Protein AF-A0A954K4Y7-F1 (afdb_monomer)

Mean predicted aligned error: 14.99 Å

Structure (mmCIF, N/CA/C/O backbone):
data_AF-A0A954K4Y7-F1
#
_entry.id   AF-A0A954K4Y7-F1
#
loop_
_atom_site.group_PDB
_atom_site.id
_atom_site.type_symbol
_atom_site.label_atom_id
_atom_site.label_alt_id
_atom_site.label_comp_id
_atom_site.label_asym_id
_atom_site.label_entity_id
_atom_site.label_seq_id
_atom_site.pdbx_PDB_ins_code
_atom_site.Cartn_x
_atom_site.Cartn_y
_atom_site.Cartn_z
_atom_site.occupancy
_atom_site.B_iso_or_equiv
_atom_site.auth_seq_id
_atom_site.auth_comp_id
_atom_site.auth_asym_id
_atom_site.auth_atom_id
_atom_site.pdbx_PDB_model_num
ATOM 1 N N . ALA A 1 1 ? 18.424 3.725 4.994 1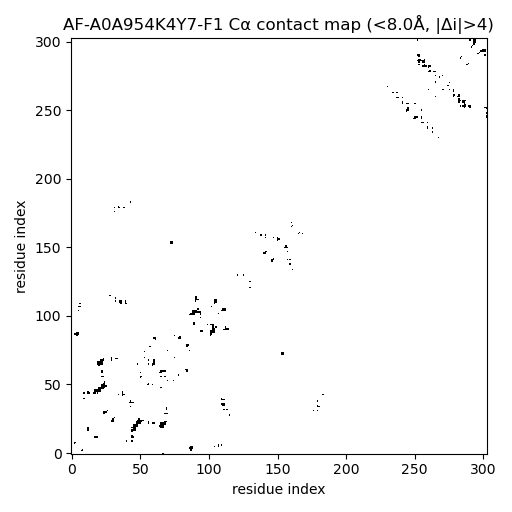.00 57.69 1 ALA A N 1
ATOM 2 C CA . ALA A 1 1 ? 19.135 2.488 5.394 1.00 57.69 1 ALA A CA 1
ATOM 3 C C . ALA A 1 1 ? 20.125 2.018 4.306 1.00 57.69 1 ALA A C 1
ATOM 5 O O . ALA A 1 1 ? 19.878 2.287 3.134 1.00 57.69 1 ALA A O 1
ATOM 6 N N . PRO A 1 2 ? 21.246 1.342 4.637 1.00 74.25 2 PRO A N 1
ATOM 7 C CA . PRO A 1 2 ? 22.343 1.030 3.703 1.00 74.25 2 PRO A CA 1
ATOM 8 C C . PRO A 1 2 ? 22.109 -0.210 2.807 1.00 74.25 2 PRO A C 1
ATOM 10 O O . PRO A 1 2 ? 23.066 -0.805 2.307 1.00 74.25 2 PRO A O 1
ATOM 13 N N . HIS A 1 3 ? 20.861 -0.637 2.599 1.00 83.69 3 HIS A N 1
ATOM 14 C CA . HIS A 1 3 ? 20.558 -1.851 1.833 1.00 83.69 3 HIS A CA 1
ATOM 15 C C . HIS A 1 3 ? 20.589 -1.572 0.329 1.00 83.69 3 HIS A C 1
ATOM 17 O O . HIS A 1 3 ? 20.055 -0.574 -0.153 1.00 83.69 3 HIS A O 1
ATOM 23 N N . LYS A 1 4 ? 21.232 -2.464 -0.430 1.00 86.56 4 LYS A N 1
ATOM 24 C CA . LYS A 1 4 ? 21.379 -2.313 -1.887 1.00 86.56 4 LYS A CA 1
ATOM 25 C C . LYS A 1 4 ? 20.252 -2.969 -2.683 1.00 86.56 4 LYS A C 1
ATOM 27 O O . LYS A 1 4 ? 20.077 -2.617 -3.842 1.00 86.56 4 LYS A O 1
ATOM 32 N N . ASN A 1 5 ? 19.540 -3.918 -2.084 1.00 91.56 5 ASN A N 1
ATOM 33 C CA . ASN A 1 5 ? 18.454 -4.679 -2.694 1.00 91.56 5 ASN A CA 1
ATOM 34 C C . ASN A 1 5 ? 17.507 -5.220 -1.602 1.00 91.56 5 ASN A C 1
ATOM 36 O O . ASN A 1 5 ? 17.785 -5.066 -0.408 1.00 91.56 5 ASN A O 1
ATOM 40 N N . LEU A 1 6 ? 16.384 -5.817 -2.004 1.00 92.19 6 LEU A N 1
ATOM 41 C CA . LEU A 1 6 ? 15.357 -6.317 -1.086 1.00 92.19 6 LEU A CA 1
ATOM 42 C C . LEU A 1 6 ? 15.863 -7.504 -0.258 1.00 92.19 6 LEU A C 1
ATOM 44 O O . LEU A 1 6 ? 15.619 -7.543 0.944 1.00 92.19 6 LEU A O 1
ATOM 48 N N . ALA A 1 7 ? 16.627 -8.421 -0.853 1.00 89.25 7 ALA A N 1
ATOM 49 C CA . ALA A 1 7 ? 17.222 -9.537 -0.113 1.00 89.25 7 ALA A CA 1
ATOM 50 C C . ALA A 1 7 ? 18.108 -9.057 1.055 1.00 89.25 7 ALA A C 1
ATOM 52 O O . ALA A 1 7 ? 18.011 -9.574 2.166 1.00 89.25 7 ALA A O 1
ATOM 53 N N . ALA A 1 8 ? 18.917 -8.014 0.843 1.00 88.62 8 ALA A N 1
ATOM 54 C CA . ALA A 1 8 ? 19.757 -7.419 1.880 1.00 88.62 8 ALA A CA 1
ATOM 55 C C . ALA A 1 8 ? 18.954 -6.669 2.955 1.00 88.62 8 ALA A C 1
ATOM 57 O O . ALA A 1 8 ? 19.433 -6.549 4.082 1.00 88.62 8 ALA A O 1
ATOM 58 N N . LEU A 1 9 ? 17.770 -6.143 2.619 1.00 89.81 9 LEU A N 1
ATOM 59 C CA . LEU A 1 9 ? 16.848 -5.573 3.605 1.00 89.81 9 LEU A CA 1
ATOM 60 C C . LEU A 1 9 ? 16.251 -6.677 4.486 1.00 89.81 9 LEU A C 1
ATOM 62 O O . LEU A 1 9 ? 16.138 -6.483 5.686 1.00 89.81 9 LEU A O 1
ATOM 66 N N . LEU A 1 10 ? 15.912 -7.833 3.911 1.00 87.44 10 LEU A N 1
ATOM 67 C CA . LEU A 1 10 ? 15.289 -8.947 4.638 1.00 87.44 10 LEU A CA 1
ATOM 68 C C . LEU A 1 10 ? 16.269 -9.752 5.496 1.00 87.44 10 LEU A C 1
ATOM 70 O O . LEU A 1 10 ? 15.893 -10.238 6.554 1.00 87.44 10 LEU A O 1
ATOM 74 N N . GLN A 1 11 ? 17.536 -9.848 5.091 1.00 83.88 11 GLN A N 1
ATOM 75 C CA . GLN A 1 11 ? 18.582 -10.482 5.906 1.00 83.88 11 GLN A CA 1
ATOM 76 C C . GLN A 1 11 ? 18.991 -9.639 7.121 1.00 83.88 11 GLN A C 1
ATOM 78 O O . GLN A 1 11 ? 19.614 -10.148 8.051 1.00 83.88 11 GLN A O 1
ATOM 83 N N . TYR A 1 12 ? 18.700 -8.335 7.119 1.00 78.69 12 TYR A N 1
ATOM 84 C CA . TYR A 1 12 ? 19.130 -7.452 8.198 1.00 78.69 12 TYR A CA 1
ATOM 85 C C . TYR A 1 12 ? 18.399 -7.744 9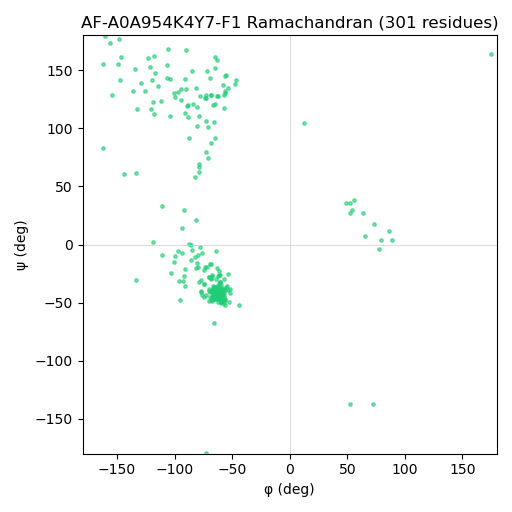.523 1.00 78.69 12 TYR A C 1
ATOM 87 O O . TYR A 1 12 ? 19.083 -7.907 10.538 1.00 78.69 12 TYR A O 1
ATOM 95 N N . PRO A 1 13 ? 17.064 -7.935 9.542 1.00 68.56 13 PRO A N 1
ATOM 96 C CA . PRO A 1 13 ? 16.346 -8.248 10.774 1.00 68.56 13 PRO A CA 1
ATOM 97 C C . PRO A 1 13 ? 16.636 -9.617 11.381 1.00 68.56 13 PRO A C 1
ATOM 99 O O . PRO A 1 13 ? 16.404 -9.777 12.573 1.00 68.56 13 PRO A O 1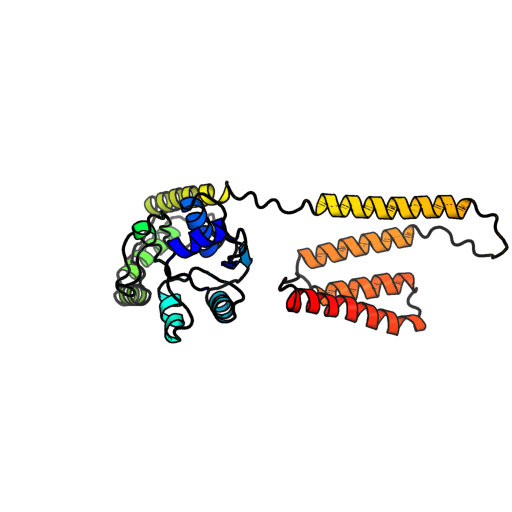
ATOM 102 N N . GLU A 1 14 ? 17.220 -10.574 10.649 1.00 69.25 14 GLU A N 1
ATOM 103 C CA . GLU A 1 14 ? 17.716 -11.818 11.268 1.00 69.25 14 GLU A CA 1
ATOM 104 C C . GLU A 1 14 ? 18.737 -11.533 12.383 1.00 69.25 14 GLU A C 1
ATOM 106 O O . GLU A 1 14 ? 18.848 -12.287 13.349 1.00 69.25 14 GLU A O 1
ATOM 111 N N . LYS A 1 15 ? 19.477 -10.423 12.265 1.00 68.81 15 LYS A N 1
ATOM 112 C CA . LYS A 1 15 ? 20.433 -9.946 13.274 1.00 68.81 15 LYS A CA 1
ATOM 113 C C . LYS A 1 15 ? 19.877 -8.807 14.136 1.00 68.81 15 LYS A C 1
ATOM 115 O O . LYS A 1 15 ? 20.458 -8.520 15.179 1.00 68.81 15 LYS A O 1
ATOM 120 N N . HIS A 1 16 ? 18.775 -8.191 13.704 1.00 72.69 16 HIS A N 1
ATOM 121 C CA . HIS A 1 16 ? 18.202 -6.945 14.224 1.00 72.69 16 HIS A CA 1
ATOM 122 C C . HIS A 1 16 ? 16.657 -6.973 14.202 1.00 72.69 16 HIS A C 1
ATOM 124 O O . HIS A 1 16 ? 16.024 -6.186 13.487 1.00 72.69 16 HIS A O 1
ATOM 130 N N . PRO A 1 17 ? 16.017 -7.921 14.911 1.00 70.62 17 PRO A N 1
ATOM 131 C CA . PRO A 1 17 ? 14.579 -8.136 14.799 1.00 70.62 17 PRO A CA 1
ATOM 132 C C . PRO A 1 17 ? 13.800 -6.892 15.242 1.00 70.62 17 PRO A C 1
ATOM 134 O O . PRO A 1 17 ? 14.013 -6.373 16.336 1.00 70.62 17 PRO A O 1
ATOM 137 N N . GLY A 1 18 ? 12.881 -6.423 14.393 1.00 72.50 18 GLY A N 1
ATOM 138 C CA . GLY A 1 18 ? 12.026 -5.265 14.674 1.00 72.50 18 GLY A CA 1
ATOM 139 C C . GLY A 1 18 ? 12.678 -3.890 14.474 1.00 72.50 18 GLY A C 1
ATOM 140 O O . GLY A 1 18 ? 12.027 -2.880 14.736 1.00 72.50 18 GLY A O 1
ATOM 141 N N . GLU A 1 19 ? 13.926 -3.817 13.997 1.00 82.25 19 GLU A N 1
ATOM 142 C CA . GLU A 1 19 ? 14.591 -2.525 13.775 1.00 82.25 19 GLU A CA 1
ATOM 143 C C . GLU A 1 19 ? 14.133 -1.831 12.484 1.00 82.25 19 GLU A C 1
ATOM 145 O O . GLU A 1 19 ? 14.035 -0.607 12.468 1.00 82.25 19 GLU A O 1
ATOM 150 N N . VAL A 1 20 ? 13.784 -2.589 11.435 1.00 88.56 20 VAL A N 1
ATOM 151 C CA . VAL A 1 20 ? 13.371 -2.020 10.140 1.00 88.56 20 VAL A CA 1
ATOM 152 C C . VAL A 1 20 ? 11.977 -1.411 10.248 1.00 88.56 20 VAL A C 1
ATOM 154 O O . VAL A 1 20 ? 10.971 -2.125 10.270 1.00 88.56 20 VAL A O 1
ATOM 157 N N . GLN A 1 21 ? 11.918 -0.081 10.262 1.00 91.88 21 GLN A N 1
ATOM 158 C CA . GLN A 1 21 ? 10.676 0.682 10.278 1.00 91.88 21 GLN A CA 1
ATOM 159 C C . GLN A 1 21 ? 10.078 0.729 8.869 1.00 91.88 21 GLN A C 1
ATOM 161 O O . GLN A 1 21 ? 10.614 1.375 7.967 1.00 91.88 21 GLN A O 1
ATOM 166 N N . PHE A 1 22 ? 8.953 0.055 8.653 1.00 93.81 22 PHE A N 1
ATOM 167 C CA . PHE A 1 22 ? 8.285 0.007 7.358 1.00 93.81 22 PHE A CA 1
ATOM 168 C C . PHE A 1 22 ? 7.049 0.906 7.346 1.00 93.81 22 PHE A C 1
ATOM 170 O O . PHE A 1 22 ? 6.032 0.612 7.977 1.00 93.81 22 PHE A O 1
ATOM 177 N N . GLY A 1 23 ? 7.111 2.000 6.587 1.00 94.31 23 GLY A N 1
ATOM 178 C CA . GLY A 1 23 ? 5.993 2.929 6.455 1.00 94.31 23 GLY A CA 1
ATOM 179 C C . GLY A 1 23 ? 4.881 2.357 5.587 1.00 94.31 23 GLY A C 1
ATOM 180 O O . GLY A 1 23 ? 5.107 1.984 4.434 1.00 94.31 23 GLY A O 1
ATOM 181 N N . THR A 1 24 ? 3.661 2.328 6.107 1.00 93.62 24 THR A N 1
ATOM 182 C CA . THR A 1 24 ? 2.496 1.788 5.404 1.00 93.62 24 THR A CA 1
ATOM 183 C C . THR A 1 24 ? 1.201 2.502 5.793 1.00 93.62 24 THR A C 1
ATOM 185 O O . THR A 1 24 ? 1.190 3.395 6.635 1.00 93.62 24 THR A O 1
ATOM 188 N N . ASN A 1 25 ? 0.098 2.121 5.158 1.00 89.50 25 ASN A N 1
ATOM 189 C CA . ASN A 1 25 ? -1.247 2.443 5.608 1.00 89.50 25 ASN A CA 1
ATOM 190 C C . ASN A 1 25 ? -1.982 1.123 5.854 1.00 89.50 25 ASN A C 1
ATOM 192 O O . ASN A 1 25 ? -2.147 0.331 4.921 1.00 89.50 25 ASN A O 1
ATOM 196 N N . PHE A 1 26 ? -2.370 0.855 7.101 1.00 87.25 26 PHE A N 1
ATOM 197 C CA . PHE A 1 26 ? -3.030 -0.396 7.466 1.00 87.25 26 PHE A CA 1
ATOM 198 C C . PHE A 1 26 ? -4.292 -0.626 6.626 1.00 87.25 26 PHE A C 1
ATOM 200 O O . PHE A 1 26 ? -5.119 0.261 6.439 1.00 87.25 26 PHE A O 1
ATOM 207 N N . GLY A 1 27 ? -4.412 -1.837 6.082 1.00 84.44 27 GLY A N 1
ATOM 208 C CA . GLY A 1 27 ? -5.505 -2.218 5.181 1.00 84.44 27 GLY A CA 1
ATOM 209 C C . GLY A 1 27 ? -5.375 -1.701 3.742 1.00 84.44 27 GLY A C 1
ATOM 210 O O . GLY A 1 27 ? -6.183 -2.076 2.898 1.00 84.44 27 GLY A O 1
ATOM 211 N N . ALA A 1 28 ? -4.358 -0.895 3.424 1.00 87.62 28 ALA A N 1
ATOM 212 C CA . ALA A 1 28 ? -4.058 -0.496 2.051 1.00 87.62 28 ALA A CA 1
ATOM 213 C C . ALA A 1 28 ? -3.089 -1.474 1.369 1.00 87.62 28 ALA A C 1
ATOM 215 O O . ALA A 1 28 ? -2.425 -2.288 2.015 1.00 87.62 28 ALA A O 1
ATOM 216 N N . LEU A 1 29 ? -2.947 -1.352 0.045 1.00 87.94 29 LEU A N 1
ATOM 217 C CA . LEU A 1 29 ? -2.086 -2.222 -0.764 1.00 87.94 29 LEU A CA 1
ATOM 218 C C . LEU A 1 29 ? -0.638 -2.286 -0.251 1.00 87.94 29 LEU A C 1
ATOM 220 O O . LEU A 1 29 ? -0.050 -3.362 -0.235 1.00 87.94 29 LEU A O 1
ATOM 224 N N . ALA A 1 30 ? -0.079 -1.162 0.212 1.00 91.50 30 ALA A N 1
ATOM 225 C CA . ALA A 1 30 ? 1.279 -1.113 0.759 1.00 91.50 30 ALA A CA 1
ATOM 226 C C . ALA A 1 30 ? 1.461 -2.043 1.972 1.00 91.50 30 ALA A C 1
ATOM 228 O O . ALA A 1 30 ? 2.517 -2.652 2.124 1.00 91.50 30 ALA A O 1
ATOM 229 N N . HIS A 1 31 ? 0.427 -2.198 2.808 1.00 91.06 31 HIS A N 1
ATOM 230 C CA . HIS A 1 31 ? 0.456 -3.094 3.963 1.00 91.06 31 HIS A CA 1
ATOM 231 C C . HIS A 1 31 ? 0.451 -4.552 3.514 1.00 91.06 31 HIS A C 1
ATOM 233 O O . HIS A 1 31 ? 1.320 -5.320 3.915 1.00 91.06 31 HIS A O 1
ATOM 239 N N . PHE A 1 32 ? -0.459 -4.920 2.612 1.00 90.75 32 PHE A N 1
ATOM 240 C CA . PHE A 1 32 ? -0.509 -6.281 2.079 1.00 90.75 32 PHE A CA 1
ATOM 241 C C . PHE A 1 32 ? 0.748 -6.662 1.304 1.00 90.75 32 PHE A C 1
ATOM 243 O O . PHE A 1 32 ? 1.195 -7.804 1.373 1.00 90.75 32 PHE A O 1
ATOM 250 N N . ALA A 1 33 ? 1.335 -5.714 0.579 1.00 92.31 33 ALA A N 1
ATOM 251 C CA . ALA A 1 33 ? 2.557 -5.960 -0.156 1.00 92.31 33 ALA A CA 1
ATOM 252 C C . ALA A 1 33 ? 3.743 -6.210 0.783 1.00 92.31 33 ALA A C 1
ATOM 254 O O . ALA A 1 33 ? 4.515 -7.136 0.547 1.00 92.31 33 ALA A O 1
ATOM 255 N N . ALA A 1 34 ? 3.827 -5.476 1.894 1.00 92.44 34 ALA A N 1
ATOM 256 C CA . ALA A 1 34 ? 4.803 -5.756 2.939 1.00 92.44 34 ALA A CA 1
ATOM 257 C C . ALA A 1 34 ? 4.572 -7.129 3.595 1.00 92.44 34 ALA A C 1
ATOM 259 O O . ALA A 1 34 ? 5.508 -7.921 3.667 1.00 92.44 34 ALA A O 1
ATOM 260 N N . LYS A 1 35 ? 3.322 -7.480 3.945 1.00 91.06 35 LYS A N 1
ATOM 261 C CA . LYS A 1 35 ? 2.984 -8.826 4.453 1.00 91.06 35 LYS A CA 1
ATOM 262 C C . LYS A 1 35 ? 3.373 -9.929 3.469 1.00 91.06 35 LYS A C 1
ATOM 264 O O . LYS A 1 35 ? 3.848 -10.978 3.890 1.00 91.06 35 LYS A O 1
ATOM 269 N N . LYS A 1 36 ? 3.199 -9.703 2.164 1.00 91.56 36 LYS A N 1
ATOM 270 C CA . LYS A 1 36 ? 3.590 -10.673 1.135 1.00 91.56 36 LYS A CA 1
ATOM 271 C C . LYS A 1 36 ? 5.105 -10.848 1.055 1.00 91.56 36 LYS A C 1
ATOM 273 O O . LYS A 1 36 ? 5.576 -11.972 0.910 1.00 91.56 36 LYS A O 1
ATOM 278 N N . ILE A 1 37 ? 5.860 -9.758 1.182 1.00 92.69 37 ILE A N 1
ATOM 279 C CA . ILE A 1 37 ? 7.321 -9.807 1.287 1.00 92.69 37 ILE A CA 1
ATOM 280 C C . ILE A 1 37 ? 7.738 -10.627 2.516 1.00 92.69 37 ILE A C 1
ATOM 282 O O . ILE A 1 37 ? 8.542 -11.542 2.376 1.00 92.69 37 ILE A O 1
ATOM 286 N N . GLU A 1 38 ? 7.166 -10.349 3.690 1.00 89.56 38 GLU A N 1
ATOM 287 C CA . GLU A 1 38 ? 7.446 -11.091 4.931 1.00 89.56 38 GLU A CA 1
ATOM 288 C C . GLU A 1 38 ? 7.111 -12.582 4.811 1.00 89.56 38 GLU A C 1
ATOM 290 O O . GLU A 1 38 ? 7.904 -13.440 5.193 1.00 89.56 38 GLU A O 1
ATOM 295 N N . GLN A 1 39 ? 5.956 -12.910 4.223 1.00 89.06 39 GLN A N 1
ATOM 296 C CA . GLN A 1 39 ? 5.554 -14.297 3.990 1.00 89.06 39 GLN A CA 1
ATOM 297 C C . GLN A 1 39 ? 6.552 -15.020 3.078 1.00 89.06 39 GLN A C 1
ATOM 299 O O . GLN A 1 39 ? 6.954 -16.143 3.379 1.00 89.06 39 GLN A O 1
ATOM 304 N N . ALA A 1 40 ? 6.973 -14.376 1.987 1.00 89.19 40 ALA A N 1
ATOM 305 C CA . ALA A 1 40 ? 7.967 -14.928 1.071 1.00 89.19 40 ALA A CA 1
ATOM 306 C C . ALA A 1 40 ? 9.362 -15.044 1.712 1.00 89.19 40 ALA A C 1
ATOM 308 O O . ALA A 1 40 ? 10.134 -15.920 1.331 1.00 89.19 40 ALA A O 1
ATOM 309 N N . ALA A 1 41 ? 9.670 -14.192 2.693 1.00 84.94 41 ALA A N 1
ATOM 310 C CA . ALA A 1 41 ? 10.896 -14.241 3.488 1.00 84.94 41 ALA A CA 1
ATOM 311 C C . ALA A 1 41 ? 10.854 -15.292 4.614 1.00 84.94 41 ALA A C 1
ATOM 313 O O . ALA A 1 41 ? 11.877 -15.565 5.234 1.00 84.94 41 ALA A O 1
ATOM 314 N N . GLY A 1 42 ? 9.689 -15.895 4.878 1.00 81.75 42 GLY A N 1
ATOM 315 C CA . GLY A 1 42 ? 9.516 -16.925 5.901 1.00 81.75 42 GLY A CA 1
ATOM 316 C C . GLY A 1 42 ? 9.224 -16.400 7.311 1.00 81.75 42 GLY A C 1
ATOM 317 O O . GLY A 1 42 ? 9.257 -17.193 8.251 1.00 81.75 42 GLY A O 1
ATOM 318 N N . GLY A 1 43 ? 8.912 -15.110 7.491 1.00 78.31 43 GLY A N 1
ATOM 319 C CA . GLY A 1 43 ? 8.597 -14.569 8.815 1.00 78.31 43 GLY A CA 1
ATOM 320 C C . GLY A 1 43 ? 8.372 -13.058 8.883 1.00 78.31 43 GLY A C 1
ATOM 321 O O . GLY A 1 43 ? 8.737 -12.299 7.985 1.00 78.31 43 GLY A O 1
ATOM 322 N N . GLU A 1 44 ? 7.762 -12.616 9.986 1.00 80.31 44 GLU A N 1
ATOM 323 C CA . GLU A 1 44 ? 7.575 -11.192 10.281 1.00 80.31 44 GLU A CA 1
ATOM 324 C C . GLU A 1 44 ? 8.924 -10.532 10.566 1.00 80.31 44 GLU A C 1
ATOM 326 O O . GLU A 1 44 ? 9.726 -11.021 11.359 1.00 80.31 44 GLU A O 1
ATOM 331 N N . THR A 1 45 ? 9.175 -9.436 9.866 1.00 80.81 45 THR A N 1
ATOM 332 C CA . THR A 1 45 ? 10.503 -8.845 9.686 1.00 80.81 45 THR A CA 1
ATOM 333 C C . THR A 1 45 ? 10.460 -7.333 9.915 1.00 80.81 45 THR A C 1
ATOM 335 O O . THR A 1 45 ? 11.438 -6.742 10.374 1.00 80.81 45 THR A O 1
ATOM 338 N N . PHE A 1 46 ? 9.324 -6.699 9.622 1.00 89.19 46 PHE A N 1
ATOM 339 C CA . PHE A 1 46 ? 9.159 -5.254 9.631 1.00 89.19 46 PHE A CA 1
ATOM 340 C C . PHE A 1 46 ? 8.402 -4.761 10.864 1.00 89.19 46 PHE A C 1
ATOM 342 O O . PHE A 1 46 ? 7.414 -5.358 11.290 1.00 89.19 46 PHE A O 1
ATOM 349 N N . ASN A 1 47 ? 8.809 -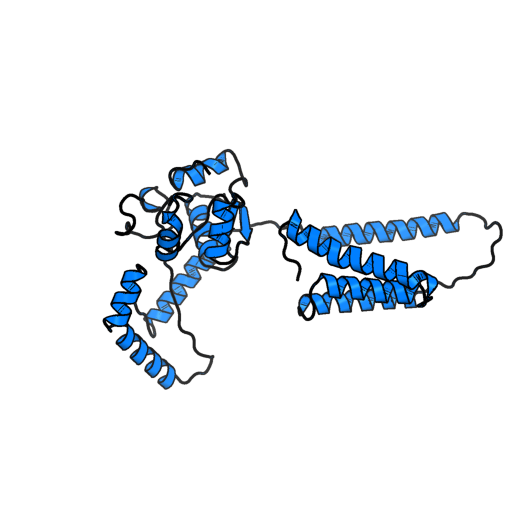3.605 11.389 1.00 89.69 47 ASN A N 1
ATOM 350 C CA . ASN A 1 47 ? 7.992 -2.839 12.320 1.00 89.69 47 ASN A CA 1
ATOM 351 C C . ASN A 1 47 ? 7.127 -1.842 11.541 1.00 89.69 47 ASN A C 1
ATOM 353 O O . ASN A 1 47 ? 7.647 -0.916 10.918 1.00 89.69 47 ASN A O 1
ATOM 357 N N . TYR A 1 48 ? 5.809 -2.030 11.541 1.00 90.81 48 TYR A N 1
ATOM 358 C CA . TYR A 1 48 ? 4.910 -1.209 10.732 1.00 90.81 48 TYR A CA 1
ATOM 359 C C . TYR A 1 48 ? 4.654 0.168 11.344 1.00 90.81 48 TYR A C 1
ATOM 361 O O . TYR A 1 48 ? 4.192 0.288 12.477 1.00 90.81 48 TYR A O 1
ATOM 369 N N . VAL A 1 49 ? 4.864 1.212 10.542 1.00 90.88 49 VAL A N 1
ATOM 370 C CA . VAL A 1 49 ? 4.587 2.606 10.904 1.00 90.88 49 VAL A CA 1
ATOM 371 C C . VAL A 1 49 ? 3.425 3.126 10.065 1.00 90.88 49 VAL A C 1
ATOM 373 O O . VAL A 1 49 ? 3.486 3.126 8.834 1.00 90.88 49 VAL A O 1
ATOM 376 N N . GLN A 1 50 ? 2.366 3.602 10.725 1.00 90.00 50 GLN A N 1
ATOM 377 C CA . GLN A 1 50 ? 1.211 4.203 10.055 1.00 90.00 50 GLN A CA 1
ATOM 378 C C . GLN A 1 50 ? 1.590 5.573 9.477 1.00 90.00 50 GLN A C 1
ATOM 380 O O . GLN A 1 50 ? 1.640 6.589 10.168 1.00 90.00 50 GLN A O 1
ATOM 385 N N . ALA A 1 51 ? 1.834 5.594 8.175 1.00 88.31 51 ALA A N 1
ATOM 386 C CA . ALA A 1 51 ? 2.419 6.715 7.459 1.00 88.31 51 ALA A CA 1
ATOM 387 C C . ALA A 1 51 ? 1.498 7.288 6.368 1.00 88.31 51 ALA A C 1
ATOM 389 O O . ALA A 1 51 ? 1.865 8.261 5.725 1.00 88.31 51 ALA A O 1
ATOM 390 N N . GLY A 1 52 ? 0.278 6.764 6.200 1.00 88.44 52 GLY A N 1
ATOM 391 C CA . GLY A 1 52 ? -0.732 7.347 5.310 1.00 88.44 52 GLY A CA 1
ATOM 392 C C . GLY A 1 52 ? -0.423 7.164 3.819 1.00 88.44 52 GLY A C 1
ATOM 393 O O . GLY A 1 52 ? -0.069 6.069 3.382 1.00 88.44 52 GLY A O 1
ATOM 394 N N . ASP A 1 53 ? -0.628 8.216 3.026 1.00 88.56 53 ASP A N 1
ATOM 395 C CA . ASP A 1 53 ? -0.463 8.192 1.567 1.00 88.56 53 ASP A CA 1
ATOM 396 C C . ASP A 1 53 ? 1.011 8.127 1.105 1.00 88.56 53 ASP A C 1
ATOM 398 O O . ASP A 1 53 ? 1.944 8.005 1.903 1.00 88.56 53 ASP A O 1
ATOM 402 N N . GLY A 1 54 ? 1.238 8.113 -0.214 1.00 88.94 54 GLY A N 1
ATOM 403 C CA . GLY A 1 54 ? 2.580 8.081 -0.802 1.00 88.94 54 GLY A CA 1
ATOM 404 C C . GLY A 1 54 ? 3.436 9.291 -0.430 1.00 88.94 54 GLY A C 1
ATOM 405 O O . GLY A 1 54 ? 4.587 9.125 -0.035 1.00 88.94 54 GLY A O 1
ATOM 406 N N . GLN A 1 55 ? 2.875 10.498 -0.461 1.00 92.00 55 GLN A N 1
ATOM 407 C CA . GLN A 1 55 ? 3.636 11.714 -0.184 1.00 92.00 55 GLN A CA 1
ATOM 408 C C . GLN A 1 55 ? 4.102 11.777 1.275 1.00 92.00 55 GLN A C 1
ATOM 410 O O . GLN A 1 55 ? 5.272 12.061 1.537 1.00 92.00 55 GLN A O 1
ATOM 415 N N . LYS A 1 56 ? 3.229 11.448 2.234 1.00 93.69 56 LYS A N 1
ATOM 416 C CA . LYS A 1 56 ? 3.603 11.401 3.653 1.00 93.69 56 LYS A CA 1
ATOM 417 C C . LYS A 1 56 ? 4.659 10.323 3.916 1.00 93.69 56 LYS A C 1
ATOM 419 O O . LYS A 1 56 ? 5.626 10.582 4.633 1.00 93.69 56 LYS A O 1
ATOM 424 N N . ARG A 1 57 ? 4.541 9.152 3.279 1.00 94.25 57 ARG A N 1
ATOM 425 C CA . ARG A 1 57 ? 5.567 8.094 3.337 1.00 94.25 57 ARG A CA 1
ATOM 426 C C . ARG A 1 57 ? 6.897 8.543 2.741 1.00 94.25 57 ARG A C 1
ATOM 428 O O . ARG A 1 57 ? 7.931 8.253 3.331 1.00 94.25 57 ARG A O 1
ATOM 435 N N . TYR A 1 58 ? 6.887 9.286 1.636 1.00 94.69 58 TYR A N 1
ATOM 436 C CA . TYR A 1 58 ? 8.099 9.866 1.056 1.00 94.69 58 TYR A CA 1
ATOM 437 C C . TYR A 1 58 ? 8.797 10.810 2.039 1.00 94.69 58 TYR A C 1
ATOM 439 O O . TYR A 1 58 ? 9.975 10.616 2.332 1.00 94.69 58 TYR A O 1
ATOM 447 N N . THR A 1 59 ? 8.066 11.762 2.629 1.00 93.75 59 THR A N 1
ATOM 448 C CA . THR A 1 59 ? 8.629 12.691 3.623 1.00 93.75 59 THR A CA 1
ATOM 449 C C . THR A 1 59 ? 9.191 11.962 4.847 1.00 93.75 59 THR A C 1
ATOM 451 O O . THR A 1 59 ? 10.269 12.305 5.326 1.00 93.75 59 THR A O 1
ATOM 454 N N . MET A 1 60 ? 8.505 10.927 5.339 1.00 93.88 60 MET A N 1
ATOM 455 C CA . MET A 1 60 ? 9.002 10.116 6.457 1.00 93.88 60 MET A CA 1
ATOM 456 C C . MET A 1 60 ? 10.262 9.323 6.095 1.00 93.88 60 MET A C 1
ATOM 458 O O . MET A 1 60 ? 11.137 9.170 6.946 1.00 93.88 60 MET A O 1
ATOM 462 N N . LEU A 1 61 ? 10.369 8.842 4.852 1.00 93.81 61 LEU A N 1
ATOM 463 C CA . LEU A 1 61 ? 11.529 8.093 4.370 1.00 93.81 61 LEU A CA 1
ATOM 464 C C . LEU A 1 61 ? 12.772 8.986 4.282 1.00 93.81 61 LEU A C 1
ATOM 466 O O . LEU A 1 61 ? 13.813 8.634 4.829 1.00 93.81 61 LEU A O 1
ATOM 470 N N . ILE A 1 62 ? 12.660 10.167 3.665 1.00 94.00 62 ILE A N 1
ATOM 471 C CA . ILE A 1 62 ? 13.790 11.111 3.566 1.00 94.00 62 ILE A CA 1
ATOM 472 C C . ILE A 1 62 ? 14.149 11.739 4.921 1.00 94.00 62 ILE A C 1
ATOM 474 O O . ILE A 1 62 ? 15.307 12.065 5.164 1.00 94.00 62 ILE A O 1
ATOM 478 N N . GLY A 1 63 ? 13.173 11.866 5.827 1.00 91.88 63 GLY A N 1
ATOM 479 C CA . GLY A 1 63 ? 13.388 12.308 7.207 1.00 91.88 63 GLY A CA 1
ATOM 480 C C . GLY A 1 63 ? 14.000 11.241 8.122 1.00 91.88 63 GLY A C 1
ATOM 481 O O . GLY A 1 63 ? 14.336 11.548 9.262 1.00 91.88 63 GLY A O 1
ATOM 482 N N . GLY A 1 64 ? 14.142 9.995 7.653 1.00 91.00 64 GLY A N 1
ATOM 483 C CA . GLY A 1 64 ? 14.691 8.888 8.441 1.00 91.00 64 GLY A CA 1
ATOM 484 C C . GLY A 1 64 ? 13.756 8.358 9.533 1.00 91.00 64 GLY A C 1
ATOM 485 O O . GLY A 1 64 ? 14.211 7.688 10.454 1.00 91.00 64 GLY A O 1
ATOM 486 N N . HIS A 1 65 ? 12.455 8.651 9.454 1.00 91.31 65 HIS A N 1
ATOM 487 C CA . HIS A 1 65 ? 11.445 8.111 10.373 1.00 91.31 65 HIS A CA 1
ATOM 488 C C . HIS A 1 65 ? 10.997 6.694 9.993 1.00 91.31 65 HIS A C 1
ATOM 490 O O . HIS A 1 65 ? 10.432 5.985 10.823 1.00 91.31 65 HIS A O 1
ATOM 496 N N . ILE A 1 66 ? 11.220 6.299 8.738 1.00 93.94 66 ILE A N 1
ATOM 497 C CA . ILE A 1 66 ? 11.030 4.936 8.236 1.00 93.94 66 ILE A CA 1
ATOM 498 C C . ILE A 1 66 ? 12.235 4.535 7.379 1.00 93.94 66 ILE A C 1
ATOM 500 O O . ILE A 1 66 ? 12.855 5.383 6.741 1.00 93.94 66 ILE A O 1
ATOM 504 N N . ASP A 1 67 ? 12.540 3.243 7.333 1.00 92.50 67 ASP A N 1
ATOM 505 C CA . ASP A 1 67 ? 13.652 2.672 6.568 1.00 92.50 67 ASP A CA 1
ATOM 506 C C . ASP A 1 67 ? 13.243 2.218 5.168 1.00 92.50 67 ASP A C 1
ATOM 508 O O . ASP A 1 67 ? 14.056 2.239 4.239 1.00 92.50 67 ASP A O 1
ATOM 512 N N . ALA A 1 68 ? 11.992 1.774 5.024 1.00 94.75 68 ALA A N 1
ATOM 513 C CA . ALA A 1 68 ? 11.457 1.221 3.790 1.00 94.75 68 ALA A CA 1
ATOM 514 C C . ALA A 1 68 ? 9.954 1.498 3.643 1.00 94.75 68 ALA A C 1
ATOM 516 O O . ALA A 1 68 ? 9.223 1.692 4.614 1.00 94.75 68 ALA A O 1
ATOM 517 N N . THR A 1 69 ? 9.483 1.515 2.398 1.00 95.50 69 THR A N 1
ATOM 518 C CA . THR A 1 69 ? 8.061 1.575 2.045 1.00 95.50 69 THR A CA 1
ATOM 519 C C . THR A 1 69 ? 7.864 1.092 0.604 1.00 95.50 69 THR A C 1
ATOM 521 O O . THR A 1 69 ? 8.828 0.744 -0.077 1.00 95.50 69 THR A O 1
ATOM 524 N N . ILE A 1 70 ? 6.617 1.065 0.131 1.00 94.25 70 ILE A N 1
ATOM 525 C CA . ILE A 1 70 ? 6.250 0.690 -1.240 1.00 94.25 70 ILE A CA 1
ATOM 526 C C . ILE A 1 70 ? 5.570 1.857 -1.943 1.00 94.25 70 ILE A C 1
ATOM 528 O O . ILE A 1 70 ? 4.514 2.314 -1.516 1.00 94.25 70 ILE A O 1
ATOM 532 N N . PHE A 1 71 ? 6.125 2.287 -3.065 1.00 92.88 71 PHE A N 1
ATOM 533 C CA . PHE A 1 71 ? 5.492 3.258 -3.952 1.00 92.88 71 PHE A CA 1
ATOM 534 C C . PHE A 1 71 ? 4.974 2.569 -5.211 1.00 92.88 71 PHE A C 1
ATOM 536 O O . PHE A 1 71 ? 5.483 1.520 -5.615 1.00 92.88 71 PHE A O 1
ATOM 543 N N . SER A 1 72 ? 3.966 3.162 -5.845 1.00 90.12 72 SER A N 1
ATOM 544 C CA . SER A 1 72 ? 3.712 2.888 -7.258 1.00 90.12 72 SER A CA 1
ATOM 545 C C . SER A 1 72 ? 4.903 3.359 -8.097 1.00 90.12 72 SER A C 1
ATOM 547 O O . SER A 1 72 ? 5.680 4.216 -7.673 1.00 90.12 72 SER A O 1
ATOM 549 N N . LEU A 1 73 ? 5.050 2.813 -9.306 1.00 89.75 73 LEU A N 1
ATOM 550 C CA . LEU A 1 73 ? 6.145 3.199 -10.195 1.00 89.75 73 LEU A CA 1
ATOM 551 C C . LEU A 1 73 ? 6.119 4.704 -10.512 1.00 89.75 73 LEU A C 1
ATOM 553 O O . LEU A 1 73 ? 7.153 5.356 -10.442 1.00 89.75 73 LEU A O 1
ATOM 557 N N . ALA A 1 74 ? 4.938 5.267 -10.784 1.00 88.81 74 ALA A N 1
ATOM 558 C CA . ALA A 1 74 ? 4.783 6.694 -11.060 1.00 88.81 74 ALA A CA 1
ATOM 559 C C . ALA A 1 74 ? 5.177 7.580 -9.862 1.00 88.81 74 ALA A C 1
ATOM 561 O O . ALA A 1 74 ? 5.907 8.553 -10.039 1.00 88.81 74 ALA A O 1
ATOM 562 N N . GLU A 1 75 ? 4.746 7.225 -8.644 1.00 91.12 75 GLU A N 1
ATOM 563 C CA . GLU A 1 75 ? 5.161 7.926 -7.419 1.00 91.12 75 GLU A CA 1
ATOM 564 C C . GLU A 1 75 ? 6.681 7.867 -7.252 1.00 91.12 75 GLU A C 1
ATOM 566 O O . GLU A 1 75 ? 7.317 8.904 -7.079 1.00 91.12 75 GLU A O 1
ATOM 571 N N . PHE A 1 76 ? 7.279 6.677 -7.367 1.00 92.56 76 PHE A N 1
ATOM 572 C CA . PHE A 1 76 ? 8.725 6.519 -7.235 1.00 92.56 76 PHE A CA 1
ATOM 573 C C . PHE A 1 76 ? 9.488 7.379 -8.247 1.00 92.56 76 PHE A C 1
ATOM 575 O O . PHE A 1 76 ? 10.360 8.133 -7.837 1.00 92.56 76 PHE A O 1
ATOM 582 N N . LEU A 1 77 ? 9.119 7.343 -9.531 1.00 90.75 77 LEU A N 1
ATOM 583 C CA . LEU A 1 77 ? 9.761 8.161 -10.568 1.00 90.75 77 LEU A CA 1
ATOM 584 C C . LEU A 1 77 ? 9.629 9.667 -10.291 1.00 90.75 77 LEU A C 1
ATOM 586 O O . LEU A 1 77 ? 10.532 10.432 -10.621 1.00 90.75 77 LEU A O 1
ATOM 590 N N . SER A 1 78 ? 8.532 10.101 -9.661 1.00 90.06 78 SER A N 1
ATOM 591 C CA . SER A 1 78 ? 8.355 11.501 -9.249 1.00 90.06 78 SER A CA 1
ATOM 592 C C . SER A 1 78 ? 9.196 11.899 -8.028 1.00 90.06 78 SER A C 1
ATOM 594 O O . SER A 1 78 ? 9.473 13.081 -7.843 1.00 90.06 78 SER A O 1
ATOM 596 N N . TYR A 1 79 ? 9.612 10.929 -7.210 1.00 91.62 79 TYR A N 1
ATOM 597 C CA . TYR A 1 79 ? 10.361 11.135 -5.965 1.00 91.62 79 TYR A CA 1
ATOM 598 C C . TYR A 1 79 ? 11.862 10.827 -6.090 1.00 91.62 79 TYR A C 1
ATOM 600 O O . TYR A 1 79 ? 12.668 11.344 -5.322 1.00 91.62 79 TYR A O 1
ATOM 608 N N . GLU A 1 80 ? 12.260 9.978 -7.039 1.00 88.06 80 GLU A N 1
ATOM 609 C CA . GLU A 1 80 ? 13.639 9.504 -7.200 1.00 88.06 80 GLU A CA 1
ATOM 610 C C . GLU A 1 80 ? 14.604 10.618 -7.626 1.00 88.06 80 GLU A C 1
ATOM 612 O O . GLU A 1 80 ? 15.790 10.538 -7.311 1.00 88.06 80 GLU A O 1
ATOM 617 N N . GLY A 1 81 ? 14.110 11.668 -8.295 1.00 77.12 81 GLY A N 1
ATOM 618 C CA . GLY A 1 81 ? 14.931 12.720 -8.909 1.00 77.12 81 GLY A CA 1
ATOM 619 C C . GLY A 1 81 ? 15.936 13.405 -7.973 1.00 77.12 81 GLY A C 1
ATOM 620 O O . GLY A 1 81 ? 16.982 13.856 -8.435 1.00 77.12 81 GLY A O 1
ATOM 621 N N . ASP A 1 82 ? 15.671 13.419 -6.665 1.00 72.00 82 ASP A N 1
ATOM 622 C CA . ASP A 1 82 ? 16.563 14.017 -5.665 1.00 72.00 82 ASP A CA 1
ATOM 623 C C . ASP A 1 82 ? 17.687 13.066 -5.196 1.00 72.00 82 ASP A C 1
ATOM 625 O O . ASP A 1 82 ? 18.533 13.451 -4.388 1.00 72.00 82 ASP A O 1
ATOM 629 N N . GLY A 1 83 ? 17.693 11.803 -5.640 1.00 81.75 83 GLY A N 1
ATOM 630 C CA . GLY A 1 83 ? 18.660 10.772 -5.234 1.00 81.75 83 GLY A CA 1
ATOM 631 C C . GLY A 1 83 ? 18.576 10.362 -3.756 1.00 81.75 83 GLY A C 1
ATOM 632 O O . GLY A 1 83 ? 19.431 9.622 -3.267 1.00 81.75 83 GLY A O 1
ATOM 633 N N . GLN A 1 84 ? 17.559 10.845 -3.034 1.00 87.56 84 GLN A N 1
ATOM 634 C CA . GLN A 1 84 ? 17.380 10.625 -1.594 1.00 87.56 84 GLN A CA 1
ATOM 635 C C . GLN A 1 84 ? 16.787 9.252 -1.263 1.00 87.56 84 GLN A C 1
ATOM 637 O O . GLN A 1 84 ? 16.913 8.772 -0.137 1.00 87.56 84 GLN A O 1
ATOM 642 N N . ILE A 1 85 ? 16.150 8.608 -2.241 1.00 92.75 85 ILE A N 1
ATOM 643 C CA . ILE A 1 85 ? 15.533 7.290 -2.102 1.00 92.75 85 ILE A CA 1
ATOM 644 C C . ILE A 1 85 ? 16.112 6.323 -3.133 1.00 92.75 85 ILE A C 1
ATOM 646 O O . ILE A 1 85 ? 16.692 6.726 -4.137 1.00 92.75 85 ILE A O 1
ATOM 650 N N . ARG A 1 86 ? 15.961 5.022 -2.879 1.00 92.81 86 ARG A N 1
ATOM 651 C CA . ARG A 1 86 ? 16.466 3.953 -3.745 1.00 92.81 86 ARG A CA 1
ATOM 652 C C . ARG A 1 86 ? 15.416 2.864 -3.902 1.00 92.81 86 ARG A C 1
ATOM 654 O O . ARG A 1 86 ? 14.909 2.360 -2.902 1.00 92.81 86 ARG A O 1
ATOM 661 N N . ALA A 1 87 ? 15.167 2.436 -5.136 1.00 95.00 87 ALA A N 1
ATOM 662 C CA . ALA A 1 87 ? 14.387 1.232 -5.395 1.00 95.00 87 ALA A CA 1
ATOM 663 C C . ALA A 1 87 ? 15.200 -0.029 -5.053 1.00 95.00 87 ALA A C 1
ATOM 665 O O . ALA A 1 87 ? 16.314 -0.221 -5.540 1.00 95.00 87 ALA A O 1
ATOM 666 N N . LEU A 1 88 ? 14.638 -0.897 -4.207 1.00 95.44 88 LEU A N 1
ATOM 667 C CA . LEU A 1 88 ? 15.276 -2.153 -3.784 1.00 95.44 88 LEU A CA 1
ATOM 668 C C . LEU A 1 88 ? 14.824 -3.364 -4.606 1.00 95.44 88 LEU A C 1
ATOM 670 O O . LEU A 1 88 ? 15.585 -4.321 -4.773 1.00 95.44 88 LEU A O 1
ATOM 674 N N . ALA A 1 89 ? 13.580 -3.336 -5.078 1.00 96.06 89 ALA A N 1
ATOM 675 C CA . ALA A 1 89 ? 13.001 -4.335 -5.957 1.00 96.06 89 ALA A CA 1
ATOM 676 C C . ALA A 1 89 ? 11.753 -3.782 -6.647 1.00 96.06 89 ALA A C 1
ATOM 678 O O . ALA A 1 89 ? 11.058 -2.927 -6.095 1.00 96.06 89 ALA A O 1
ATOM 679 N N . VAL A 1 90 ? 11.427 -4.342 -7.808 1.00 94.81 90 VAL A N 1
ATOM 680 C CA . VAL A 1 90 ? 10.105 -4.196 -8.425 1.00 94.81 90 VAL A CA 1
ATOM 681 C C . VAL A 1 90 ? 9.225 -5.387 -8.028 1.00 94.81 90 VAL A C 1
ATOM 683 O O . VAL A 1 90 ? 9.652 -6.537 -8.110 1.00 94.81 90 VAL A O 1
ATOM 686 N N . LEU A 1 91 ? 7.980 -5.131 -7.619 1.00 94.12 91 LEU A N 1
ATOM 687 C CA . LEU A 1 91 ? 7.023 -6.171 -7.211 1.00 94.12 91 LEU A CA 1
ATOM 688 C C . LEU A 1 91 ? 6.127 -6.667 -8.366 1.00 94.12 91 LEU A C 1
ATOM 690 O O . LEU A 1 91 ? 4.990 -7.068 -8.137 1.00 94.12 91 LEU A O 1
ATOM 694 N N . SER A 1 92 ? 6.613 -6.645 -9.607 1.00 90.81 92 SER A N 1
ATOM 695 C CA . SER A 1 92 ? 5.943 -7.241 -10.775 1.00 90.81 92 SER A CA 1
ATOM 696 C C . SER A 1 92 ? 6.624 -8.540 -11.207 1.00 90.81 92 SER A C 1
ATOM 698 O O . SER A 1 92 ? 7.704 -8.875 -10.724 1.00 90.81 92 SER A O 1
ATOM 700 N N . GLU A 1 93 ? 5.974 -9.295 -12.096 1.00 90.06 93 GLU A N 1
ATOM 701 C CA . GLU A 1 93 ? 6.546 -10.534 -12.644 1.00 90.06 93 GLU A CA 1
ATOM 702 C C . GLU A 1 93 ? 7.805 -10.271 -13.474 1.00 90.06 93 GLU A C 1
ATOM 704 O O . GLU A 1 93 ? 8.771 -11.023 -13.381 1.00 90.06 93 GLU A O 1
ATOM 709 N N . GLU A 1 94 ? 7.802 -9.176 -14.232 1.00 90.44 94 GLU A N 1
ATOM 710 C CA . GLU A 1 94 ? 8.904 -8.742 -15.086 1.00 90.44 94 GLU A CA 1
ATOM 711 C C . GLU A 1 94 ? 9.432 -7.376 -14.640 1.00 90.44 94 GLU A C 1
ATOM 713 O O . GLU A 1 94 ? 8.763 -6.639 -13.904 1.00 90.44 94 GLU A O 1
ATOM 718 N N . ARG A 1 95 ? 10.644 -7.026 -15.082 1.00 92.25 95 ARG A N 1
ATOM 719 C CA . ARG A 1 95 ? 11.221 -5.698 -14.844 1.00 92.25 95 ARG A CA 1
ATOM 720 C C . ARG A 1 95 ? 10.415 -4.620 -15.561 1.00 92.25 95 ARG A C 1
ATOM 722 O O . ARG A 1 95 ? 9.819 -4.856 -16.607 1.00 92.25 95 ARG A O 1
ATOM 729 N N . GLN A 1 96 ? 10.443 -3.413 -15.012 1.00 88.94 96 GLN A N 1
ATOM 730 C CA . GLN A 1 96 ? 9.792 -2.258 -15.622 1.00 88.94 96 GLN A CA 1
ATOM 731 C C . GLN A 1 96 ? 10.781 -1.557 -16.545 1.00 88.94 96 GLN A C 1
ATOM 733 O O . GLN A 1 96 ? 11.909 -1.287 -16.144 1.00 88.94 96 GLN A O 1
ATOM 738 N N . SER A 1 97 ? 10.359 -1.206 -17.760 1.00 87.88 97 SER A N 1
ATOM 739 C CA . SER A 1 97 ? 11.221 -0.509 -18.725 1.00 87.88 97 SER A CA 1
ATOM 740 C C . SER A 1 97 ? 11.716 0.847 -18.217 1.00 87.88 97 SER A C 1
ATOM 742 O O . SER A 1 97 ? 12.773 1.302 -18.636 1.00 87.88 97 SER A O 1
ATOM 744 N N . ALA A 1 98 ? 10.962 1.482 -17.312 1.00 86.94 98 ALA A N 1
ATOM 745 C CA . ALA A 1 98 ? 11.354 2.726 -16.655 1.00 86.94 98 ALA A CA 1
ATOM 746 C C . ALA A 1 98 ? 12.451 2.537 -15.588 1.00 86.94 98 ALA A C 1
ATOM 748 O O . ALA A 1 98 ? 13.112 3.504 -15.237 1.00 86.94 98 ALA A O 1
ATOM 749 N N . LEU A 1 99 ? 12.654 1.311 -15.089 1.00 89.75 99 LEU A N 1
ATOM 750 C CA . LEU A 1 99 ? 13.658 0.954 -14.080 1.00 89.75 99 LEU A CA 1
ATOM 751 C C . LEU A 1 99 ? 14.416 -0.323 -14.497 1.00 89.75 99 LEU A C 1
ATOM 753 O O . LEU A 1 99 ? 14.342 -1.339 -13.800 1.00 89.75 99 LEU A O 1
ATOM 757 N N . PRO A 1 100 ? 15.137 -0.314 -15.634 1.00 89.94 100 PRO A N 1
ATOM 758 C CA . PRO A 1 100 ? 15.742 -1.525 -16.196 1.00 89.94 100 PRO A CA 1
ATOM 759 C C . PRO A 1 100 ? 16.824 -2.131 -15.286 1.00 89.94 100 PRO A C 1
ATOM 761 O O . PRO A 1 100 ? 17.009 -3.352 -15.254 1.00 89.94 100 PRO A O 1
ATOM 764 N N . ASP A 1 101 ? 17.501 -1.286 -14.506 1.00 91.06 101 ASP A N 1
ATOM 765 C CA . ASP A 1 101 ? 18.579 -1.684 -13.597 1.00 91.06 101 ASP A CA 1
ATOM 766 C C . ASP A 1 101 ? 18.065 -2.264 -12.271 1.00 91.06 101 ASP A C 1
ATOM 768 O O . ASP A 1 101 ? 18.807 -2.935 -11.547 1.00 91.06 101 ASP A O 1
ATOM 772 N N . VAL A 1 102 ? 16.785 -2.055 -11.948 1.00 93.94 102 VAL A N 1
ATOM 773 C CA . VAL A 1 102 ? 16.175 -2.561 -10.717 1.00 93.94 102 VAL A CA 1
ATOM 774 C C . VAL A 1 102 ? 15.639 -3.967 -10.968 1.00 93.94 102 VAL A C 1
ATOM 776 O O . VAL A 1 102 ? 14.767 -4.189 -11.805 1.00 93.94 102 VAL A O 1
ATOM 779 N N . SER A 1 103 ? 16.153 -4.938 -10.215 1.00 95.62 103 SER A N 1
ATOM 780 C CA . SER A 1 103 ? 15.672 -6.321 -10.292 1.00 95.62 103 SER A CA 1
ATOM 781 C C . SER A 1 103 ? 14.283 -6.460 -9.667 1.00 95.62 103 SER A C 1
ATOM 783 O O . SER A 1 103 ? 13.941 -5.778 -8.699 1.00 95.62 103 SER A O 1
ATOM 785 N N . THR A 1 104 ? 13.486 -7.388 -10.174 1.00 95.94 104 THR A N 1
ATOM 786 C CA . THR A 1 104 ? 12.240 -7.816 -9.535 1.00 95.94 104 THR A CA 1
ATOM 787 C C . THR A 1 104 ? 12.516 -8.505 -8.195 1.00 95.94 104 THR A C 1
ATOM 789 O O . THR A 1 104 ? 13.624 -8.978 -7.931 1.00 95.94 104 THR A O 1
ATOM 792 N N . ALA A 1 105 ? 11.500 -8.610 -7.337 1.00 95.75 105 ALA A N 1
ATOM 793 C CA . ALA A 1 105 ? 11.597 -9.417 -6.119 1.00 95.75 105 ALA A CA 1
ATOM 794 C C . ALA A 1 105 ? 11.840 -10.907 -6.435 1.00 95.75 105 ALA A C 1
ATOM 796 O O . ALA A 1 105 ? 12.624 -11.563 -5.750 1.00 95.75 105 ALA A O 1
ATOM 797 N N . ARG A 1 106 ? 11.248 -11.429 -7.520 1.00 95.06 106 ARG A N 1
ATOM 798 C CA . ARG A 1 106 ? 11.424 -12.828 -7.944 1.00 95.06 106 ARG A CA 1
ATOM 799 C C . ARG A 1 106 ? 12.846 -13.148 -8.389 1.00 95.06 106 ARG A C 1
ATOM 801 O O . ARG A 1 106 ? 13.355 -14.207 -8.034 1.00 95.06 106 ARG A O 1
ATOM 808 N N . GLU A 1 107 ? 13.509 -12.234 -9.096 1.00 95.62 107 GLU A N 1
ATOM 809 C CA . GLU A 1 107 ? 14.939 -12.364 -9.430 1.00 95.62 107 GLU A CA 1
ATOM 810 C C . GLU A 1 107 ? 15.830 -12.403 -8.180 1.00 95.62 107 GLU A C 1
ATOM 812 O O . GLU A 1 107 ? 16.934 -12.934 -8.224 1.00 95.62 107 GLU A O 1
ATOM 817 N N . GLN A 1 108 ? 15.338 -11.877 -7.057 1.00 94.75 108 GLN A N 1
ATOM 818 C CA . GLN A 1 108 ? 15.986 -11.942 -5.747 1.00 94.75 108 GLN A CA 1
ATOM 819 C C . GLN A 1 108 ? 15.504 -13.137 -4.904 1.00 94.75 108 GLN A C 1
ATOM 821 O O . GLN A 1 108 ? 15.766 -13.178 -3.706 1.00 94.75 108 GLN A O 1
ATOM 826 N N . HIS A 1 109 ? 14.814 -14.105 -5.520 1.00 92.75 109 HIS A N 1
ATOM 827 C CA . HIS A 1 109 ? 14.244 -15.303 -4.890 1.00 92.75 109 HIS A CA 1
ATOM 828 C C . HIS A 1 109 ? 13.141 -15.035 -3.852 1.00 92.75 109 HIS A C 1
ATOM 830 O O . HIS A 1 109 ? 12.915 -15.850 -2.962 1.00 92.75 109 HIS A O 1
ATOM 836 N N . ILE A 1 110 ? 12.422 -13.917 -3.984 1.00 93.44 110 ILE A N 1
ATOM 837 C CA . ILE A 1 110 ? 11.333 -13.519 -3.084 1.00 93.44 110 ILE A CA 1
ATOM 838 C C . ILE A 1 110 ? 10.030 -13.457 -3.893 1.00 93.44 110 ILE A C 1
ATOM 840 O O . ILE A 1 110 ? 9.864 -12.590 -4.755 1.00 93.44 110 ILE A O 1
ATOM 844 N N . ASP A 1 111 ? 9.077 -14.359 -3.631 1.00 92.62 111 ASP A N 1
ATOM 845 C CA . ASP A 1 111 ? 7.783 -14.385 -4.338 1.00 92.62 111 ASP A CA 1
ATOM 846 C C . ASP A 1 111 ? 6.799 -13.326 -3.808 1.00 92.62 111 ASP A C 1
ATOM 848 O O . ASP A 1 111 ? 5.757 -13.616 -3.222 1.00 92.62 111 ASP A O 1
ATOM 852 N N . ALA A 1 112 ? 7.141 -12.058 -4.033 1.00 92.12 112 ALA A N 1
ATOM 853 C CA . ALA A 1 112 ? 6.389 -10.898 -3.564 1.00 92.12 112 ALA A CA 1
ATOM 854 C C . ALA A 1 112 ? 5.711 -10.111 -4.695 1.00 92.12 112 ALA A C 1
ATOM 856 O O . ALA A 1 112 ? 5.578 -8.894 -4.612 1.00 92.12 112 ALA A O 1
ATOM 857 N N . VAL A 1 113 ? 5.268 -10.783 -5.764 1.00 90.94 113 VAL A N 1
ATOM 858 C CA . VAL A 1 113 ? 4.561 -10.109 -6.868 1.00 90.94 113 VAL A CA 1
ATOM 859 C C . VAL A 1 113 ? 3.228 -9.535 -6.377 1.00 90.94 113 VAL A C 1
ATOM 861 O O . VAL A 1 113 ? 2.362 -10.284 -5.920 1.00 90.94 113 VAL A O 1
ATOM 864 N N . VAL A 1 114 ? 3.032 -8.225 -6.494 1.00 87.25 114 VAL A N 1
ATOM 865 C CA . VAL A 1 114 ? 1.810 -7.525 -6.083 1.00 87.25 114 VAL A CA 1
ATOM 866 C C . VAL A 1 114 ? 1.365 -6.583 -7.193 1.00 87.25 114 VAL A C 1
ATOM 868 O O . VAL A 1 114 ? 2.053 -5.625 -7.530 1.00 87.25 114 VAL A O 1
ATOM 871 N N . GLY A 1 115 ? 0.180 -6.848 -7.741 1.00 81.25 115 GLY A N 1
ATOM 872 C CA . GLY A 1 115 ? -0.474 -5.964 -8.698 1.00 81.25 115 GLY A CA 1
ATOM 873 C C . GLY A 1 115 ? -1.388 -4.961 -8.001 1.00 81.25 115 GLY A C 1
ATOM 874 O O . GLY A 1 115 ? -2.089 -5.310 -7.050 1.00 81.25 115 GLY A O 1
ATOM 875 N N . ASN A 1 116 ? -1.420 -3.729 -8.506 1.00 80.38 116 ASN A N 1
ATOM 876 C CA . ASN A 1 116 ? -2.414 -2.737 -8.110 1.00 80.38 116 ASN A CA 1
ATOM 877 C C . ASN A 1 116 ? -3.641 -2.857 -9.029 1.00 80.38 116 ASN A C 1
ATOM 879 O O . ASN A 1 116 ? -3.509 -2.719 -10.243 1.00 80.38 116 ASN A O 1
ATOM 883 N N . SER A 1 117 ? -4.816 -3.159 -8.468 1.00 84.12 117 SER A N 1
ATOM 884 C CA . SER A 1 117 ? -6.084 -3.253 -9.209 1.00 84.12 117 SER A CA 1
ATOM 885 C C . SER A 1 117 ? -7.036 -2.152 -8.758 1.00 84.12 117 SER A C 1
ATOM 887 O O . SER A 1 117 ? -7.198 -1.928 -7.559 1.00 84.12 117 SER A O 1
ATOM 889 N N . PHE A 1 118 ? -7.697 -1.509 -9.717 1.00 87.62 118 PHE A N 1
ATOM 890 C CA . PHE A 1 118 ? -8.722 -0.500 -9.468 1.00 87.62 118 PHE A CA 1
ATOM 891 C C . PHE A 1 118 ? -10.101 -1.071 -9.787 1.00 87.62 118 PHE A C 1
ATOM 893 O O . PHE A 1 118 ? -10.256 -1.843 -10.733 1.00 87.62 118 PHE A O 1
ATOM 900 N N . TYR A 1 119 ? -11.096 -0.685 -8.993 1.00 91.06 119 TYR A N 1
ATOM 901 C CA . TYR A 1 119 ? -12.453 -1.209 -9.087 1.00 91.06 119 TYR A CA 1
ATOM 902 C C . TYR A 1 119 ? -13.456 -0.060 -9.142 1.00 91.06 119 TYR A C 1
ATOM 904 O O . TYR A 1 119 ? -13.343 0.906 -8.386 1.00 91.06 119 TYR A O 1
ATOM 912 N N . TRP A 1 120 ? -14.465 -0.200 -9.998 1.00 93.81 120 TRP A N 1
ATOM 913 C CA . TRP A 1 120 ? -15.656 0.643 -9.983 1.00 93.81 120 TRP A CA 1
ATOM 914 C C . TRP A 1 120 ? -16.786 -0.110 -9.295 1.00 93.81 120 TRP A C 1
ATOM 916 O O . TRP A 1 120 ? -17.075 -1.255 -9.636 1.00 93.81 120 TRP A O 1
ATOM 926 N N . TRP A 1 121 ? -17.431 0.548 -8.337 1.00 93.38 121 TRP A N 1
ATOM 927 C CA . TRP A 1 121 ? -18.504 -0.035 -7.540 1.00 93.38 121 TRP A CA 1
ATOM 928 C C . TRP A 1 121 ? -19.808 0.720 -7.767 1.00 93.38 121 TRP A C 1
ATOM 930 O O . TRP A 1 121 ? -19.811 1.936 -7.957 1.00 93.38 121 TRP A O 1
ATOM 940 N N . ALA A 1 122 ? -20.921 -0.002 -7.693 1.00 94.31 122 ALA A N 1
ATOM 941 C CA . ALA A 1 122 ? -22.261 0.566 -7.689 1.00 94.31 122 ALA A CA 1
ATOM 942 C C . ALA A 1 122 ? -23.004 0.143 -6.411 1.00 94.31 122 ALA A C 1
ATOM 944 O O . ALA A 1 122 ? -22.715 -0.926 -5.863 1.00 94.31 122 ALA A O 1
ATOM 945 N N . PRO A 1 123 ? -23.972 0.940 -5.923 1.00 96.88 123 PRO A N 1
ATOM 946 C CA . PRO A 1 123 ? -24.776 0.566 -4.767 1.00 96.88 123 PRO A CA 1
ATOM 947 C C . PRO A 1 123 ? -25.476 -0.785 -4.951 1.00 96.88 123 PRO A C 1
ATOM 949 O O . PRO A 1 123 ? -25.938 -1.128 -6.046 1.00 96.88 123 PRO A O 1
ATOM 952 N N . LYS A 1 124 ? -25.615 -1.536 -3.855 1.00 95.00 124 LYS A N 1
ATOM 953 C CA . LYS A 1 124 ? -26.359 -2.799 -3.848 1.00 95.00 124 LYS A CA 1
ATOM 954 C C . LYS A 1 124 ? -27.791 -2.570 -4.344 1.00 95.00 124 LYS A C 1
ATOM 956 O O . LYS A 1 124 ? -28.482 -1.683 -3.854 1.00 95.00 124 LYS A O 1
ATOM 961 N N . GLY A 1 125 ? -28.234 -3.401 -5.287 1.00 95.69 125 GLY A N 1
ATOM 962 C CA . GLY A 1 125 ? -29.566 -3.302 -5.893 1.00 95.69 125 GLY A CA 1
ATOM 963 C C . GLY A 1 125 ? -29.645 -2.389 -7.120 1.00 95.69 125 GLY A C 1
ATOM 964 O O . GLY A 1 125 ? -30.733 -2.214 -7.663 1.00 95.69 125 GLY A O 1
ATOM 965 N N . THR A 1 126 ? -28.522 -1.830 -7.584 1.00 97.06 126 THR A N 1
ATOM 966 C CA . THR A 1 126 ? -28.478 -1.137 -8.880 1.00 97.06 126 THR A CA 1
ATOM 967 C C . THR A 1 126 ? -28.938 -2.091 -9.997 1.00 97.06 126 THR A C 1
ATOM 969 O O . THR A 1 126 ? -28.417 -3.205 -10.071 1.00 97.06 126 THR A O 1
ATOM 972 N N . PRO A 1 127 ? -29.898 -1.697 -10.862 1.00 97.50 127 PRO A N 1
ATOM 973 C CA . PRO A 1 127 ? -30.380 -2.552 -11.947 1.00 97.50 127 PRO A CA 1
ATOM 974 C C . PRO A 1 127 ? -29.258 -2.989 -12.892 1.00 97.50 127 PRO A C 1
ATOM 976 O O . PRO A 1 127 ? -28.443 -2.156 -13.293 1.00 97.50 127 PRO A O 1
ATOM 979 N N . GLN A 1 128 ? -29.262 -4.264 -13.296 1.00 94.88 128 GLN A N 1
ATOM 980 C CA . GLN A 1 128 ? -28.208 -4.851 -14.134 1.00 94.88 128 GLN A CA 1
ATOM 981 C C . GLN A 1 128 ? -28.004 -4.084 -15.447 1.00 94.88 128 GLN A C 1
ATOM 983 O O . GLN A 1 128 ? -26.871 -3.819 -15.819 1.00 94.88 128 GLN A O 1
ATOM 988 N N . GLU A 1 129 ? -29.082 -3.610 -16.075 1.00 97.19 129 GLU A N 1
ATOM 989 C CA . GLU A 1 129 ? -29.011 -2.791 -17.293 1.00 97.19 129 GLU A CA 1
ATOM 990 C C . GLU A 1 129 ? -28.139 -1.531 -17.118 1.00 97.19 129 GLU A C 1
ATOM 992 O O . GLU A 1 129 ? -27.394 -1.152 -18.018 1.00 97.19 129 GLU A O 1
ATOM 997 N N . ARG A 1 130 ? -28.169 -0.891 -15.938 1.00 97.44 130 ARG A N 1
ATOM 998 C CA . ARG A 1 130 ? -27.324 0.282 -15.650 1.00 97.44 130 ARG A CA 1
ATOM 999 C C . ARG A 1 130 ? -25.866 -0.102 -15.414 1.00 97.44 130 ARG A C 1
ATOM 1001 O O . ARG A 1 130 ? -24.980 0.675 -15.762 1.00 97.44 130 ARG A O 1
ATOM 1008 N N . ILE A 1 131 ? -25.629 -1.267 -14.811 1.00 96.12 131 ILE A N 1
ATOM 1009 C CA . ILE A 1 131 ? -24.281 -1.819 -14.631 1.00 96.12 131 ILE A CA 1
ATOM 1010 C C . ILE A 1 131 ? -23.669 -2.138 -15.992 1.00 96.12 131 ILE A C 1
ATOM 1012 O O . ILE A 1 131 ? -22.539 -1.734 -16.255 1.00 96.12 131 ILE A O 1
ATOM 1016 N N . ASP A 1 132 ? -24.429 -2.799 -16.863 1.00 95.75 132 ASP A N 1
ATOM 1017 C CA . ASP A 1 132 ? -23.982 -3.183 -18.199 1.00 95.75 132 ASP A CA 1
ATOM 1018 C C . ASP A 1 132 ? -23.688 -1.950 -19.055 1.00 95.75 132 ASP A C 1
ATOM 1020 O O . ASP A 1 132 ? -22.614 -1.875 -19.645 1.00 95.75 132 ASP A O 1
ATOM 1024 N N . LEU A 1 133 ? -24.564 -0.937 -19.017 1.00 96.38 133 LEU A N 1
ATOM 1025 C CA . LEU A 1 133 ? -24.335 0.339 -19.696 1.00 96.38 133 LEU A CA 1
ATOM 1026 C C . LEU A 1 133 ? -23.022 1.002 -19.248 1.00 96.38 133 LEU A C 1
ATOM 1028 O O . LEU A 1 133 ? -22.242 1.458 -20.081 1.00 96.38 133 LEU A O 1
ATOM 1032 N N . LEU A 1 134 ? -22.760 1.069 -17.937 1.00 96.25 134 LEU A N 1
ATOM 1033 C CA . LEU A 1 134 ? -21.523 1.665 -17.426 1.00 96.25 134 LEU A CA 1
ATOM 1034 C C . LEU A 1 134 ? -20.296 0.832 -17.819 1.00 96.25 134 LEU A C 1
ATOM 1036 O O . LEU A 1 134 ? -19.275 1.397 -18.206 1.00 96.25 134 LEU A O 1
ATOM 1040 N N . ALA A 1 135 ? -20.395 -0.495 -17.745 1.00 95.81 135 ALA A N 1
ATOM 1041 C CA . ALA A 1 135 ? -19.319 -1.395 -18.139 1.00 95.81 135 ALA A CA 1
ATOM 1042 C C . ALA A 1 135 ? -18.984 -1.268 -19.635 1.00 95.81 135 ALA A C 1
ATOM 1044 O O . ALA A 1 135 ? -17.803 -1.222 -19.974 1.00 95.81 135 ALA A O 1
ATOM 1045 N N . ASP A 1 136 ? -19.993 -1.137 -20.505 1.00 96.00 136 ASP A N 1
ATOM 1046 C CA . ASP A 1 136 ? -19.818 -0.907 -21.946 1.00 96.00 136 ASP A CA 1
ATOM 1047 C C . ASP A 1 136 ? -19.069 0.405 -22.213 1.00 96.00 136 ASP A C 1
ATOM 1049 O O . ASP A 1 136 ? -18.096 0.436 -22.969 1.00 96.00 136 ASP A O 1
ATOM 1053 N N . VAL A 1 137 ? -19.490 1.491 -21.557 1.00 96.06 137 VAL A N 1
ATOM 1054 C CA . VAL A 1 137 ? -18.860 2.809 -21.712 1.00 96.06 137 VAL A CA 1
ATOM 1055 C C . VAL A 1 137 ? -17.413 2.787 -21.220 1.00 96.06 137 VAL A C 1
ATOM 1057 O O . VAL A 1 137 ? -16.532 3.329 -21.891 1.00 96.06 137 VAL A O 1
ATOM 1060 N N . LEU A 1 138 ? -17.139 2.154 -20.076 1.00 95.38 138 LEU A N 1
ATOM 1061 C CA . LEU A 1 138 ? -15.780 2.029 -19.543 1.00 95.38 138 LEU A CA 1
ATOM 1062 C C . LEU A 1 138 ? -14.885 1.201 -20.470 1.00 95.38 138 LEU A C 1
ATOM 1064 O O . LEU A 1 138 ? -13.766 1.617 -20.760 1.00 95.38 138 LEU A O 1
ATOM 1068 N N . GLU A 1 139 ? -15.383 0.080 -20.990 1.00 94.75 139 GLU A N 1
ATOM 1069 C CA . GLU A 1 139 ? -14.638 -0.777 -21.914 1.00 94.75 139 GLU A CA 1
ATOM 1070 C C . GLU A 1 139 ? -14.261 -0.037 -23.205 1.00 94.75 139 GLU A C 1
ATOM 1072 O O . GLU A 1 139 ? -13.107 -0.088 -23.631 1.00 94.75 139 GLU A O 1
ATOM 1077 N N . GLN A 1 140 ? -15.197 0.721 -23.784 1.00 94.75 140 GLN A N 1
ATOM 1078 C CA . GLN A 1 140 ? -14.924 1.579 -24.943 1.00 94.75 140 GLN A CA 1
ATOM 1079 C C . GLN A 1 140 ? -13.926 2.693 -24.599 1.00 94.75 140 GLN A C 1
ATOM 1081 O O . GLN A 1 140 ? -12.996 2.966 -25.357 1.00 94.75 140 GLN A O 1
ATOM 1086 N N . THR A 1 141 ? -14.073 3.311 -23.426 1.00 94.69 141 THR A N 1
ATOM 1087 C CA . THR A 1 141 ? -13.194 4.395 -22.964 1.00 94.69 141 THR A CA 1
ATOM 1088 C C . THR A 1 141 ? -11.751 3.914 -22.793 1.00 94.69 141 THR A C 1
ATOM 1090 O O . THR A 1 141 ? -10.821 4.609 -23.206 1.00 94.69 141 THR A O 1
ATOM 1093 N N . MET A 1 142 ? -11.552 2.693 -22.286 1.00 94.00 142 MET A N 1
ATOM 1094 C CA . MET A 1 142 ? -10.236 2.050 -22.147 1.00 94.00 142 MET A CA 1
ATOM 1095 C C . MET A 1 142 ? -9.526 1.804 -23.488 1.00 94.00 142 MET A C 1
ATOM 1097 O O . MET A 1 142 ? -8.304 1.646 -23.518 1.00 94.00 142 MET A O 1
ATOM 1101 N N . GLN A 1 143 ? -10.263 1.785 -24.602 1.00 92.69 143 GLN A N 1
ATOM 1102 C CA . GLN A 1 143 ? -9.697 1.644 -25.946 1.00 92.69 143 GLN A CA 1
ATOM 1103 C C . GLN A 1 143 ? -9.263 2.983 -26.556 1.00 92.69 143 GLN A C 1
ATOM 1105 O O . GLN A 1 143 ? -8.529 2.976 -27.540 1.00 92.69 143 GLN A O 1
ATOM 1110 N N . SER A 1 144 ? -9.668 4.118 -25.978 1.00 95.88 144 SER A N 1
ATOM 1111 C CA . SER A 1 144 ? -9.314 5.442 -26.497 1.00 95.88 144 SER A CA 1
ATOM 1112 C C . SER A 1 144 ? -7.827 5.766 -26.318 1.00 95.88 144 SER A C 1
ATOM 1114 O O . SER A 1 144 ? -7.231 5.463 -25.282 1.00 95.88 144 SER A O 1
ATOM 1116 N N . ASP A 1 145 ? -7.239 6.459 -27.297 1.00 95.44 145 ASP A N 1
ATOM 1117 C CA . ASP A 1 145 ? -5.826 6.860 -27.253 1.00 95.44 145 ASP A CA 1
ATOM 1118 C C . ASP A 1 145 ? -5.512 7.722 -26.031 1.00 95.44 145 ASP A C 1
ATOM 1120 O O . ASP A 1 145 ? -4.486 7.533 -25.388 1.00 95.44 145 ASP A O 1
ATOM 1124 N N . SER A 1 146 ? -6.422 8.627 -25.658 1.00 95.06 146 SER A N 1
ATOM 1125 C CA . SER A 1 146 ? -6.265 9.473 -24.470 1.00 95.06 146 SER A CA 1
ATOM 1126 C C . SER A 1 146 ? -6.048 8.636 -23.203 1.00 95.06 146 SER A C 1
ATOM 1128 O O . SER A 1 146 ? -5.099 8.868 -22.449 1.00 95.06 146 SER A O 1
ATOM 1130 N N . VAL A 1 147 ? -6.872 7.603 -22.995 1.00 94.69 147 VAL A N 1
ATOM 1131 C CA . VAL A 1 147 ? -6.768 6.733 -21.815 1.00 94.69 147 VAL A CA 1
ATOM 1132 C C . VAL A 1 147 ? -5.548 5.829 -21.906 1.00 94.69 147 VAL A C 1
ATOM 1134 O O . VAL A 1 147 ? -4.808 5.721 -20.932 1.00 94.69 147 VAL A O 1
ATOM 1137 N N . ARG A 1 148 ? -5.280 5.230 -23.069 1.00 92.50 148 ARG A N 1
ATOM 1138 C CA . ARG A 1 148 ? -4.105 4.367 -23.267 1.00 92.50 148 ARG A CA 1
ATOM 1139 C C . ARG A 1 148 ? -2.800 5.128 -23.036 1.00 92.50 148 ARG A C 1
ATOM 1141 O O . ARG A 1 148 ? -1.941 4.631 -22.313 1.00 92.50 148 ARG A O 1
ATOM 1148 N N . ASN A 1 149 ? -2.690 6.348 -23.562 1.00 92.56 149 ASN A N 1
ATOM 1149 C CA . ASN A 1 149 ? -1.541 7.227 -23.347 1.00 92.56 149 ASN A CA 1
ATOM 1150 C C . ASN A 1 149 ? -1.405 7.622 -21.870 1.00 92.56 149 ASN A C 1
ATOM 1152 O O . ASN A 1 149 ? -0.301 7.602 -21.331 1.00 92.56 149 ASN A O 1
ATOM 1156 N N . SER A 1 150 ? -2.517 7.929 -21.191 1.00 91.75 150 SER A N 1
ATOM 1157 C CA . SER A 1 150 ? -2.494 8.265 -19.759 1.00 91.75 150 SER A CA 1
ATOM 1158 C C . SER A 1 150 ? -2.034 7.080 -18.907 1.00 91.75 150 SER A C 1
ATOM 1160 O O . SER A 1 150 ? -1.178 7.231 -18.039 1.00 91.75 150 SER A O 1
ATOM 1162 N N . LEU A 1 151 ? -2.560 5.882 -19.174 1.00 90.06 151 LEU A N 1
ATOM 1163 C CA . LEU A 1 151 ? -2.165 4.664 -18.468 1.00 90.06 151 LEU A CA 1
ATOM 1164 C C . LEU A 1 151 ? -0.696 4.323 -18.733 1.00 90.06 151 LEU A C 1
ATOM 1166 O O . LEU A 1 151 ? 0.022 3.991 -17.795 1.00 90.06 151 LEU A O 1
ATOM 1170 N N . GLN A 1 152 ? -0.225 4.483 -19.972 1.00 87.25 152 GLN A N 1
ATOM 1171 C CA . GLN A 1 152 ? 1.182 4.291 -20.317 1.00 87.25 152 GLN A CA 1
ATOM 1172 C C . GLN A 1 152 ? 2.096 5.270 -19.571 1.00 87.25 152 GLN A C 1
ATOM 1174 O O . GLN A 1 152 ? 3.115 4.845 -19.032 1.00 87.25 152 GLN A O 1
ATOM 1179 N N . ALA A 1 153 ? 1.725 6.552 -19.479 1.00 85.94 153 ALA A N 1
ATOM 1180 C CA . ALA A 1 153 ? 2.484 7.552 -18.722 1.00 85.94 153 ALA A CA 1
ATOM 1181 C C . ALA A 1 153 ? 2.585 7.201 -17.226 1.00 85.94 153 ALA A C 1
ATOM 1183 O O . ALA A 1 153 ? 3.602 7.467 -16.591 1.00 85.94 153 ALA A O 1
ATOM 1184 N N . LEU A 1 154 ? 1.558 6.547 -16.678 1.00 84.44 154 LEU A N 1
ATOM 1185 C CA . LEU A 1 154 ? 1.538 6.035 -15.304 1.00 84.44 154 LEU A CA 1
ATOM 1186 C C . LEU A 1 154 ? 2.128 4.621 -15.168 1.00 84.44 154 LEU A C 1
ATOM 1188 O O . LEU A 1 154 ? 2.156 4.075 -14.065 1.00 84.44 154 LEU A O 1
ATOM 1192 N N . SER A 1 155 ? 2.598 4.024 -16.269 1.00 81.62 155 SER A N 1
ATOM 1193 C CA . SER A 1 155 ? 3.080 2.639 -16.339 1.00 81.62 155 SER A CA 1
ATOM 1194 C C . SER A 1 155 ? 2.055 1.600 -15.854 1.00 81.62 155 SER A C 1
ATO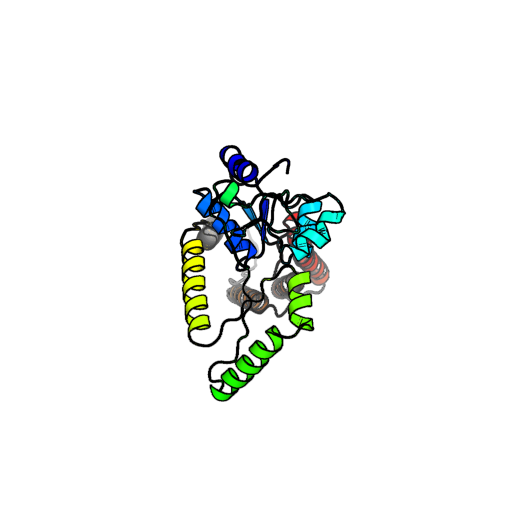M 1196 O O . SER A 1 155 ? 2.395 0.610 -15.207 1.00 81.62 155 SER A O 1
ATOM 1198 N N . ILE A 1 156 ? 0.778 1.821 -16.166 1.00 84.38 156 ILE A N 1
ATOM 1199 C CA . ILE A 1 156 ? -0.333 0.913 -15.870 1.00 84.38 156 ILE A CA 1
ATOM 1200 C C . ILE A 1 156 ? -0.674 0.122 -17.134 1.00 84.38 156 ILE A C 1
ATOM 1202 O O . ILE A 1 156 ? -0.932 0.689 -18.195 1.00 84.38 156 ILE A O 1
ATOM 1206 N N . THR A 1 157 ? -0.717 -1.207 -17.025 1.00 83.06 157 THR A N 1
ATOM 1207 C CA . THR A 1 157 ? -1.160 -2.060 -18.137 1.00 83.06 157 THR A CA 1
ATOM 1208 C C . THR A 1 157 ? -2.680 -1.928 -18.315 1.00 83.06 157 THR A C 1
ATOM 1210 O O . THR A 1 157 ? -3.410 -2.100 -17.336 1.00 83.06 157 THR A O 1
ATOM 1213 N N . PRO A 1 158 ? -3.191 -1.651 -19.530 1.00 85.94 158 PRO A N 1
ATOM 1214 C CA . PRO A 1 158 ? -4.612 -1.392 -19.769 1.00 85.94 158 PRO A CA 1
ATOM 1215 C C . PRO A 1 158 ? -5.430 -2.693 -19.819 1.00 85.94 158 PRO A C 1
ATOM 1217 O O . PRO A 1 158 ? -5.919 -3.100 -20.871 1.00 85.94 158 PRO A O 1
ATOM 1220 N N . VAL A 1 159 ? -5.567 -3.365 -18.675 1.00 88.44 159 VAL A N 1
ATOM 1221 C CA . VAL A 1 159 ? -6.412 -4.556 -18.515 1.00 88.44 159 VAL A CA 1
ATOM 1222 C C . VAL A 1 159 ? -7.762 -4.141 -17.939 1.00 88.44 159 VAL A C 1
ATOM 1224 O O . VAL A 1 159 ? -7.817 -3.423 -16.943 1.00 88.44 159 VAL A O 1
ATOM 1227 N N . PHE A 1 160 ? -8.851 -4.606 -18.550 1.00 92.19 160 PHE A N 1
ATOM 1228 C CA . PHE A 1 160 ? -10.213 -4.347 -18.087 1.00 92.19 160 PHE A CA 1
ATOM 1229 C C . PHE A 1 160 ? -10.974 -5.663 -17.896 1.00 92.19 160 PHE A C 1
ATOM 1231 O O . PHE A 1 160 ? -10.963 -6.533 -18.769 1.00 92.19 160 PHE A O 1
ATOM 1238 N N . TYR A 1 161 ? -11.638 -5.803 -16.749 1.00 93.00 161 TYR A N 1
ATOM 1239 C CA . TYR A 1 161 ? -12.474 -6.954 -16.416 1.00 93.00 161 TYR A CA 1
ATOM 1240 C C . TYR A 1 161 ? -13.913 -6.502 -16.180 1.00 93.00 161 TYR A C 1
ATOM 1242 O O . TYR A 1 161 ? -14.155 -5.472 -15.558 1.00 93.00 161 TYR A O 1
ATOM 1250 N N . ARG A 1 162 ? -14.873 -7.315 -16.628 1.00 93.00 162 ARG A N 1
ATOM 1251 C CA . ARG A 1 162 ? -16.308 -7.110 -16.392 1.00 93.00 162 ARG A CA 1
ATOM 1252 C C . ARG A 1 162 ? -17.044 -8.441 -16.261 1.00 93.00 162 ARG A C 1
ATOM 1254 O O . ARG A 1 162 ? -16.541 -9.478 -16.706 1.00 93.00 162 ARG A O 1
ATOM 1261 N N . GLY A 1 163 ? -18.243 -8.394 -15.680 1.00 90.94 163 GLY A N 1
ATOM 1262 C CA . GLY A 1 163 ? -19.097 -9.565 -15.467 1.00 90.94 163 GLY A CA 1
ATOM 1263 C C . GLY A 1 163 ? -18.353 -10.693 -14.749 1.00 90.94 163 GLY A C 1
ATOM 1264 O O . GLY A 1 163 ? -17.534 -10.444 -13.870 1.00 90.94 163 GLY A O 1
ATOM 1265 N N . LYS A 1 164 ? -18.549 -11.933 -15.206 1.00 92.94 164 LYS A N 1
ATOM 1266 C CA . LYS A 1 164 ? -17.974 -13.124 -14.565 1.00 92.94 164 LYS A CA 1
ATOM 1267 C C . LYS A 1 164 ? -16.447 -13.075 -14.391 1.00 92.94 164 LYS A C 1
ATOM 1269 O O . LYS A 1 164 ? -15.935 -13.549 -13.385 1.00 92.94 164 LYS A O 1
ATOM 1274 N N . LYS A 1 165 ? -15.710 -12.486 -15.343 1.00 93.62 165 LYS A N 1
ATOM 1275 C CA . LYS A 1 165 ? -14.244 -12.355 -15.230 1.00 93.62 165 LYS A CA 1
ATOM 1276 C C . LYS A 1 165 ? -13.839 -11.432 -14.080 1.00 93.62 165 LYS A C 1
ATOM 1278 O O . LYS A 1 165 ? -12.836 -11.688 -13.423 1.00 93.62 165 LYS A O 1
ATOM 1283 N N . LEU A 1 166 ? -14.608 -10.365 -13.849 1.00 94.19 166 LEU A N 1
ATOM 1284 C CA . LEU A 1 166 ? -14.395 -9.469 -12.715 1.00 94.19 166 LEU A CA 1
ATOM 1285 C C . LEU A 1 166 ? -14.685 -10.197 -11.398 1.00 94.19 166 LEU A C 1
A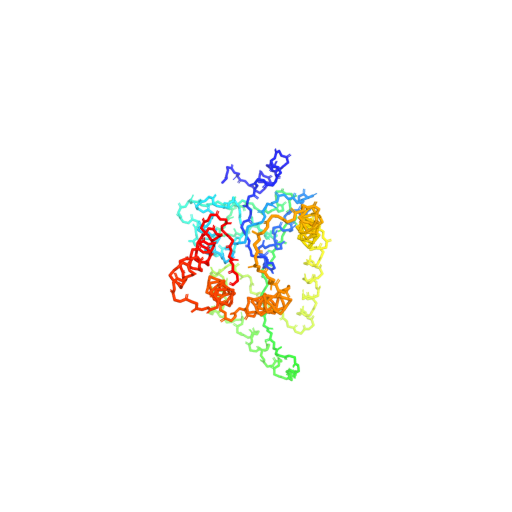TOM 1287 O O . LEU A 1 166 ? -13.872 -10.118 -10.483 1.00 94.19 166 LEU A O 1
ATOM 1291 N N . ASP A 1 167 ? -15.776 -10.964 -11.332 1.00 92.19 167 ASP A N 1
ATOM 1292 C CA . ASP A 1 167 ? -16.132 -11.752 -10.143 1.00 92.19 167 ASP A CA 1
ATOM 1293 C C . ASP A 1 167 ? -15.055 -12.796 -9.803 1.00 92.19 167 ASP A C 1
ATOM 1295 O O . ASP A 1 167 ? -14.658 -12.951 -8.644 1.00 92.19 167 ASP A O 1
ATOM 1299 N N . GLU A 1 168 ? -14.538 -13.491 -10.822 1.00 94.62 168 GLU A N 1
ATOM 1300 C CA . GLU A 1 168 ? -13.437 -14.449 -10.689 1.00 94.62 168 GLU A CA 1
ATOM 1301 C C . GLU A 1 168 ? -12.152 -13.753 -10.200 1.00 94.62 168 GLU A C 1
ATOM 1303 O O . GLU A 1 168 ? -11.503 -14.249 -9.276 1.00 94.62 168 GLU A O 1
ATOM 1308 N N . HIS A 1 169 ? -11.809 -12.582 -10.754 1.00 91.94 169 HIS A N 1
ATOM 1309 C CA . HIS A 1 169 ? -10.641 -11.795 -10.333 1.00 91.94 169 HIS A CA 1
ATOM 1310 C C . HIS A 1 169 ? -10.755 -11.299 -8.886 1.00 91.94 169 HIS A C 1
ATOM 1312 O O . HIS A 1 169 ? -9.789 -11.400 -8.124 1.00 91.94 169 HIS A O 1
ATOM 1318 N N . ILE A 1 170 ? -11.932 -10.806 -8.485 1.00 92.50 170 ILE A N 1
ATOM 1319 C CA . ILE A 1 170 ? -12.206 -10.367 -7.109 1.00 92.50 170 ILE A CA 1
ATOM 1320 C C . ILE A 1 170 ? -12.065 -11.551 -6.153 1.00 92.50 170 ILE A C 1
ATOM 1322 O O . ILE A 1 170 ? -11.307 -11.456 -5.192 1.00 92.50 170 ILE A O 1
ATOM 1326 N N . SER A 1 171 ? -12.704 -12.684 -6.456 1.00 92.50 171 SER A N 1
ATOM 1327 C CA . SER A 1 171 ? -12.667 -13.881 -5.602 1.00 92.50 171 SER A CA 1
ATOM 1328 C C . SER A 1 171 ? -11.240 -14.409 -5.409 1.00 92.50 171 SER A C 1
ATOM 1330 O O . SER A 1 171 ? -10.837 -14.787 -4.308 1.00 92.50 171 SER A O 1
ATOM 1332 N N . GLN A 1 172 ? -10.436 -14.416 -6.478 1.00 90.31 172 GLN A N 1
ATOM 1333 C CA . GLN A 1 172 ? -9.026 -14.810 -6.401 1.00 90.31 172 GLN A CA 1
ATOM 1334 C C . GLN A 1 172 ? -8.189 -13.809 -5.601 1.00 90.31 172 GLN A C 1
ATOM 1336 O O . GLN A 1 172 ? -7.301 -14.218 -4.852 1.00 90.31 172 GLN A O 1
ATOM 1341 N N . SER A 1 173 ? -8.449 -12.512 -5.768 1.00 88.00 173 SER A N 1
ATOM 1342 C CA . SER A 1 173 ? -7.749 -11.454 -5.037 1.00 88.00 173 SER A CA 1
ATOM 1343 C C . SER A 1 173 ? -8.071 -11.513 -3.545 1.00 88.00 173 SER A C 1
ATOM 1345 O O . SER A 1 173 ? -7.152 -11.513 -2.731 1.00 88.00 173 SER A O 1
ATOM 1347 N N . GLU A 1 174 ? -9.347 -11.651 -3.184 1.00 86.94 174 GLU A N 1
ATOM 1348 C CA . GLU A 1 174 ? -9.800 -11.805 -1.800 1.00 86.94 174 GLU A CA 1
ATOM 1349 C C . GLU A 1 174 ? -9.136 -13.010 -1.134 1.00 86.94 174 GLU A C 1
ATOM 1351 O O . GLU A 1 174 ? -8.551 -12.868 -0.062 1.00 86.94 174 GLU A O 1
ATOM 1356 N N . LYS A 1 175 ? -9.120 -14.168 -1.809 1.00 87.81 175 LYS A N 1
ATOM 1357 C CA . LYS A 1 175 ? -8.435 -15.358 -1.298 1.00 87.81 175 LYS A CA 1
ATOM 1358 C C . LYS A 1 175 ? -6.955 -15.077 -1.016 1.00 87.81 175 LYS A C 1
ATOM 1360 O O . LYS A 1 175 ? -6.507 -15.290 0.109 1.00 87.81 175 LYS A O 1
ATOM 1365 N N . LYS A 1 176 ? -6.225 -14.522 -1.993 1.00 84.56 176 LYS A N 1
ATOM 1366 C CA . LYS A 1 176 ? -4.798 -14.174 -1.850 1.00 84.56 176 LYS A CA 1
ATOM 1367 C C . LYS A 1 176 ? -4.546 -13.223 -0.677 1.00 84.56 176 LYS A C 1
ATOM 1369 O O . LYS A 1 176 ? -3.601 -13.427 0.076 1.00 84.56 176 LYS A O 1
ATOM 1374 N N . PHE A 1 177 ? -5.367 -12.185 -0.516 1.00 84.00 177 PHE A N 1
ATOM 1375 C CA . PHE A 1 177 ? -5.194 -11.214 0.568 1.00 84.00 177 PHE A CA 1
ATOM 1376 C C . PHE A 1 177 ? -5.623 -11.761 1.933 1.00 84.00 177 PHE A C 1
ATOM 1378 O O . PHE A 1 177 ? -4.991 -11.435 2.935 1.00 84.00 177 PHE A O 1
ATOM 1385 N N . SER A 1 178 ? -6.645 -12.617 1.992 1.00 82.69 178 SER A N 1
ATOM 1386 C CA . SER A 1 178 ? -7.091 -13.238 3.245 1.00 82.69 178 SER A CA 1
ATOM 1387 C C . SER A 1 178 ? -6.014 -14.148 3.848 1.00 82.69 178 SER A C 1
ATOM 1389 O O . SER A 1 178 ? -5.739 -14.057 5.044 1.00 82.69 178 SER A O 1
ATOM 1391 N N . GLU A 1 179 ? -5.321 -14.928 3.011 1.00 82.56 179 GLU A N 1
ATOM 1392 C CA . GLU A 1 179 ? -4.221 -15.809 3.424 1.00 82.56 179 GLU A CA 1
ATOM 1393 C C . GLU A 1 179 ? -3.047 -15.018 4.039 1.00 82.56 179 GLU A C 1
ATOM 1395 O O . GLU A 1 179 ? -2.424 -15.478 4.998 1.00 82.56 179 GLU A O 1
ATOM 1400 N N . LEU A 1 180 ? -2.792 -13.791 3.559 1.00 80.50 180 LEU A N 1
ATOM 1401 C CA . LEU A 1 180 ? -1.747 -12.902 4.092 1.00 80.50 180 LEU A CA 1
ATOM 1402 C C . LEU A 1 180 ? -2.046 -12.381 5.505 1.00 80.50 180 LEU A C 1
ATOM 1404 O O . LEU A 1 180 ? -1.120 -12.091 6.263 1.00 80.50 180 LEU A O 1
ATOM 1408 N N . VAL A 1 181 ? -3.325 -12.237 5.859 1.00 70.38 181 VAL A N 1
ATOM 1409 C CA . VAL A 1 181 ? -3.757 -11.661 7.146 1.00 70.38 181 VAL A CA 1
ATOM 1410 C C . VAL A 1 181 ? -3.951 -12.738 8.207 1.00 70.38 181 VAL A C 1
ATOM 1412 O O . VAL A 1 181 ? -3.743 -12.479 9.389 1.00 70.38 181 VAL A O 1
ATOM 1415 N N . THR A 1 182 ? -4.269 -13.971 7.808 1.00 58.78 182 THR A N 1
ATOM 1416 C CA . THR A 1 182 ? -4.507 -15.084 8.745 1.00 58.78 182 THR A CA 1
ATOM 1417 C C . THR A 1 182 ? -3.289 -15.502 9.583 1.00 58.78 182 THR A C 1
ATOM 1419 O O . THR A 1 182 ? -3.434 -16.332 10.477 1.00 58.78 182 THR A O 1
ATOM 1422 N N . GLY A 1 183 ? -2.107 -14.926 9.336 1.00 54.78 183 GLY A N 1
ATOM 1423 C CA . GLY A 1 183 ? -0.861 -15.258 10.031 1.00 54.78 183 GLY A CA 1
ATOM 1424 C C . GLY A 1 183 ? -0.287 -14.194 10.975 1.00 54.78 183 GLY A C 1
ATOM 1425 O O . GLY A 1 183 ? 0.659 -14.517 11.688 1.00 54.78 183 GLY A O 1
ATOM 1426 N N . SER A 1 184 ? -0.797 -12.954 11.021 1.00 50.12 184 SER A N 1
ATOM 1427 C CA . SER A 1 184 ? -0.151 -11.909 11.836 1.00 50.12 184 SER A CA 1
ATOM 1428 C C . SER A 1 184 ? -0.645 -11.912 13.279 1.00 50.12 184 SER A C 1
ATOM 1430 O O . SER A 1 184 ? -1.615 -11.241 13.636 1.00 50.12 184 SER A O 1
ATOM 1432 N N . THR A 1 185 ? 0.051 -12.659 14.131 1.00 46.53 185 THR A N 1
ATOM 1433 C CA . THR A 1 185 ? -0.100 -12.608 15.585 1.00 46.53 185 THR A CA 1
ATOM 1434 C C . THR A 1 185 ? 0.701 -11.446 16.166 1.00 46.53 185 THR A C 1
ATOM 1436 O O . THR A 1 185 ? 1.549 -11.662 17.036 1.00 46.53 185 THR A O 1
ATOM 1439 N N . VAL A 1 186 ? 0.432 -10.205 15.744 1.00 51.94 186 VAL A N 1
ATOM 1440 C CA . VAL A 1 186 ? 0.812 -9.066 16.588 1.00 51.94 186 VAL A CA 1
ATOM 1441 C C . VAL A 1 186 ? -0.041 -9.200 17.843 1.00 51.94 186 VAL A C 1
ATOM 1443 O O . VAL A 1 186 ? -1.200 -8.789 17.886 1.00 51.94 186 VAL A O 1
ATOM 1446 N N . ARG A 1 187 ? 0.505 -9.886 18.853 1.00 46.81 187 ARG A N 1
ATOM 1447 C CA . ARG A 1 187 ? -0.090 -9.974 20.180 1.00 46.81 187 ARG A CA 1
ATOM 1448 C C . ARG A 1 187 ? 0.016 -8.585 20.776 1.00 46.81 187 ARG A C 1
ATOM 1450 O O . ARG A 1 187 ? 0.997 -8.257 21.439 1.00 46.81 187 ARG A O 1
ATOM 1457 N N . LEU A 1 188 ? -0.990 -7.764 20.498 1.00 52.59 188 LEU A N 1
ATOM 1458 C CA . LEU A 1 188 ? -1.196 -6.544 21.251 1.00 52.59 188 LEU A CA 1
ATOM 1459 C C . LEU A 1 188 ? -1.242 -6.942 22.734 1.00 52.59 188 LEU A C 1
ATOM 1461 O O . LEU A 1 188 ? -1.879 -7.951 23.066 1.00 52.59 188 LEU A O 1
ATOM 1465 N N . PRO A 1 189 ? -0.549 -6.207 23.620 1.00 63.62 189 PRO A N 1
ATOM 1466 C CA . PRO A 1 189 ? -0.738 -6.367 25.051 1.00 63.62 189 PRO A CA 1
ATOM 1467 C C . PRO A 1 189 ? -2.238 -6.365 25.344 1.00 63.62 189 PRO A C 1
ATOM 1469 O O . PRO A 1 189 ? -2.972 -5.573 24.750 1.00 63.62 189 PRO A O 1
ATOM 1472 N N . ASP A 1 190 ? -2.704 -7.242 26.232 1.00 69.62 190 ASP A N 1
ATOM 1473 C CA . ASP A 1 190 ? -4.103 -7.249 26.662 1.00 69.62 190 ASP A CA 1
ATOM 1474 C C . ASP A 1 190 ? -4.350 -6.012 27.542 1.00 69.62 190 ASP A C 1
ATOM 1476 O O . ASP A 1 190 ? -4.369 -6.063 28.772 1.00 69.62 190 ASP A O 1
ATOM 1480 N N . PHE A 1 191 ? -4.430 -4.847 26.893 1.00 65.81 191 PHE A N 1
ATOM 1481 C CA . PHE A 1 191 ? -4.690 -3.560 27.518 1.00 65.81 191 PHE A CA 1
ATOM 1482 C C . PHE A 1 191 ? -5.945 -3.614 28.400 1.00 65.81 191 PHE A C 1
ATOM 1484 O O . PHE A 1 191 ? -5.863 -3.104 29.520 1.00 65.81 191 PHE A O 1
ATOM 1491 N N . PRO A 1 192 ? -7.059 -4.268 27.995 1.00 71.38 192 PRO A N 1
ATOM 1492 C CA . PRO A 1 192 ? -8.186 -4.513 28.890 1.00 71.38 192 PRO A CA 1
ATOM 1493 C C . PRO A 1 192 ? -7.778 -5.200 30.196 1.00 71.38 192 PRO A C 1
ATOM 1495 O O . PRO A 1 192 ? -8.110 -4.696 31.271 1.00 71.38 192 PRO A O 1
ATOM 1498 N N . PHE A 1 193 ? -7.012 -6.291 30.138 1.00 78.06 193 PHE A N 1
ATOM 1499 C CA . PHE A 1 193 ? -6.519 -6.976 31.333 1.00 78.06 193 PHE A CA 1
ATOM 1500 C C . PHE A 1 193 ? -5.657 -6.059 32.212 1.00 78.06 193 PHE A C 1
ATOM 1502 O O . PHE A 1 193 ? -5.900 -5.960 33.418 1.00 78.06 193 PHE A O 1
ATOM 1509 N N . TYR A 1 194 ? -4.690 -5.334 31.639 1.00 73.06 194 TYR A N 1
ATOM 1510 C CA . TYR A 1 194 ? -3.826 -4.426 32.406 1.00 73.06 194 TYR A CA 1
ATOM 1511 C C . TYR A 1 194 ? -4.610 -3.285 33.067 1.00 73.06 194 TYR A C 1
ATOM 1513 O O . TYR A 1 194 ? -4.384 -2.984 34.242 1.00 73.06 194 TYR A O 1
ATOM 1521 N N . ILE A 1 195 ? -5.572 -2.693 32.353 1.00 74.31 195 ILE A N 1
ATOM 1522 C CA . ILE A 1 195 ? -6.441 -1.630 32.875 1.00 74.31 195 ILE A CA 1
ATOM 1523 C C . ILE A 1 195 ? -7.330 -2.166 34.002 1.00 74.31 195 ILE A C 1
ATOM 1525 O O . ILE A 1 195 ? -7.422 -1.533 35.057 1.00 74.31 195 ILE A O 1
ATOM 1529 N N . ILE A 1 196 ? -7.945 -3.343 33.832 1.00 82.75 196 ILE A N 1
ATOM 1530 C CA . ILE A 1 196 ? -8.757 -3.990 34.877 1.00 82.75 196 ILE A CA 1
ATOM 1531 C C . ILE A 1 196 ? -7.903 -4.255 36.117 1.00 82.75 196 ILE A C 1
ATOM 1533 O O . ILE A 1 196 ? -8.310 -3.924 37.231 1.00 82.75 196 ILE A O 1
ATOM 1537 N N . THR A 1 197 ? -6.696 -4.789 35.932 1.00 83.12 197 THR A N 1
ATOM 1538 C CA . THR A 1 197 ? -5.786 -5.120 37.035 1.00 83.12 197 THR A CA 1
ATOM 1539 C C . THR A 1 197 ? -5.367 -3.865 37.800 1.00 83.12 197 THR A C 1
ATOM 1541 O O . THR A 1 197 ? -5.482 -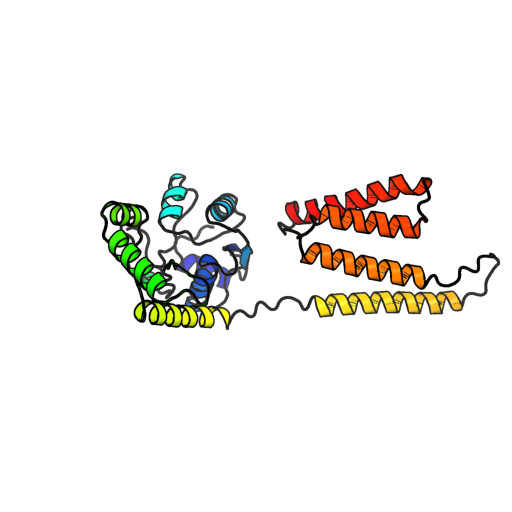3.829 39.024 1.00 83.12 197 THR A O 1
ATOM 1544 N N . ALA A 1 198 ? -4.965 -2.799 37.099 1.00 78.81 198 ALA A N 1
ATOM 1545 C CA . ALA A 1 198 ? -4.621 -1.517 37.715 1.00 78.81 198 ALA A CA 1
ATOM 1546 C C . ALA A 1 198 ? -5.816 -0.891 38.456 1.00 78.81 198 ALA A C 1
ATOM 1548 O O . ALA A 1 198 ? -5.666 -0.384 39.570 1.00 78.81 198 ALA A O 1
ATOM 1549 N N . THR A 1 199 ? -7.018 -0.984 37.880 1.00 80.69 199 THR A N 1
ATOM 1550 C CA . THR A 1 199 ? -8.254 -0.466 38.487 1.00 80.69 199 THR A CA 1
ATOM 1551 C C . THR A 1 199 ? -8.610 -1.221 39.769 1.00 80.69 199 THR A C 1
ATOM 1553 O O . THR A 1 199 ? -8.910 -0.599 40.788 1.00 80.69 199 THR A O 1
ATOM 1556 N N . LEU A 1 200 ? -8.525 -2.555 39.761 1.00 85.44 200 LEU A N 1
ATOM 1557 C CA . LEU A 1 200 ? -8.746 -3.390 40.948 1.00 85.44 200 LEU A CA 1
ATOM 1558 C C . LEU A 1 200 ? -7.698 -3.127 42.035 1.00 85.44 200 LEU A C 1
ATOM 1560 O O . LEU A 1 200 ? -8.029 -3.095 43.222 1.00 85.44 200 LEU A O 1
ATOM 1564 N N . LEU A 1 201 ? -6.448 -2.876 41.644 1.00 87.50 201 LEU A N 1
ATOM 1565 C CA . LEU A 1 201 ? -5.366 -2.559 42.572 1.00 87.50 201 LEU A CA 1
ATOM 1566 C C . LEU A 1 201 ? -5.615 -1.201 43.249 1.00 87.50 201 LEU A C 1
ATOM 1568 O O . LEU A 1 201 ? -5.571 -1.118 44.474 1.00 87.50 201 LEU A O 1
ATOM 1572 N N . LEU A 1 202 ? -6.014 -0.173 42.495 1.00 80.81 202 LEU A N 1
ATOM 1573 C CA . LEU A 1 202 ? -6.407 1.130 43.048 1.00 80.81 202 LEU A CA 1
ATOM 1574 C C . LEU A 1 202 ? -7.647 1.037 43.953 1.00 80.81 202 LEU A C 1
ATOM 1576 O O . LEU A 1 202 ? -7.662 1.618 45.039 1.00 80.81 202 LEU A O 1
ATOM 1580 N N . LEU A 1 203 ? -8.668 0.269 43.555 1.00 78.50 203 LEU A N 1
ATOM 1581 C CA . LEU A 1 203 ? -9.864 0.036 44.373 1.00 78.50 203 LEU A CA 1
ATOM 1582 C C . LEU A 1 203 ? -9.533 -0.695 45.679 1.00 78.50 203 LEU A C 1
ATOM 1584 O O . LEU A 1 203 ? -10.038 -0.314 46.737 1.00 78.50 203 LEU A O 1
ATOM 1588 N N . SER A 1 204 ? -8.660 -1.703 45.635 1.00 79.62 204 SER A N 1
ATOM 1589 C CA . SER A 1 204 ? -8.227 -2.412 46.844 1.00 79.62 204 SER A CA 1
ATOM 1590 C C . SER A 1 204 ? -7.420 -1.502 47.775 1.00 79.62 204 SER A C 1
ATOM 1592 O O . SER A 1 204 ? -7.654 -1.522 48.981 1.00 79.62 204 SER A O 1
ATOM 1594 N N . LEU A 1 205 ? -6.582 -0.610 47.236 1.00 80.94 205 LEU A N 1
ATOM 1595 C CA . LEU A 1 205 ? -5.873 0.424 47.999 1.00 80.94 205 LEU A CA 1
ATOM 1596 C C . LEU A 1 205 ? -6.832 1.379 48.724 1.00 80.94 205 LEU A C 1
ATOM 1598 O O . LEU A 1 205 ? -6.612 1.692 49.893 1.00 80.94 205 LEU A O 1
ATOM 1602 N N . ILE A 1 206 ? -7.927 1.787 48.076 1.00 78.25 206 ILE A N 1
ATOM 1603 C CA . ILE A 1 206 ? -8.973 2.619 48.696 1.00 78.25 206 ILE A CA 1
ATOM 1604 C C . ILE A 1 206 ? -9.669 1.861 49.832 1.00 78.25 206 ILE A C 1
ATOM 1606 O O . ILE A 1 206 ? -9.912 2.434 50.895 1.00 78.25 206 ILE A O 1
ATOM 1610 N N . VAL A 1 207 ? -9.986 0.578 49.633 1.00 79.69 207 VAL A N 1
ATOM 1611 C CA . VAL A 1 207 ? -10.610 -0.265 50.667 1.00 79.69 207 VAL A CA 1
ATOM 1612 C C . VAL A 1 207 ? -9.666 -0.450 51.856 1.00 79.69 207 VAL A C 1
ATOM 1614 O O . VAL A 1 207 ? -10.087 -0.250 52.994 1.00 79.69 207 VAL A O 1
ATOM 1617 N N . VAL A 1 208 ? -8.388 -0.745 51.607 1.00 79.19 208 VAL A N 1
ATOM 1618 C CA . VAL A 1 208 ? -7.354 -0.885 52.645 1.00 79.19 208 VAL A CA 1
ATOM 1619 C C . VAL A 1 208 ? -7.156 0.429 53.398 1.00 79.19 208 VAL A C 1
ATOM 1621 O O . VAL A 1 208 ? -7.167 0.418 54.628 1.00 79.19 208 VAL A O 1
ATOM 1624 N N . GLN A 1 209 ? -7.069 1.569 52.703 1.00 73.69 209 GLN A N 1
ATOM 1625 C CA . GLN A 1 209 ? -7.025 2.887 53.347 1.00 73.69 209 GLN A CA 1
ATOM 1626 C C . GLN A 1 209 ? -8.258 3.130 54.216 1.00 73.69 209 GLN A C 1
ATOM 1628 O O . GLN A 1 209 ? -8.120 3.615 55.334 1.00 73.69 209 GLN A O 1
ATOM 1633 N N . ARG A 1 210 ? -9.459 2.766 53.751 1.00 73.44 210 ARG A N 1
ATOM 1634 C CA . ARG A 1 210 ? -10.693 2.910 54.538 1.00 73.44 210 ARG A CA 1
ATOM 1635 C C . ARG A 1 210 ? -10.687 2.048 55.797 1.00 73.44 210 ARG A C 1
ATOM 1637 O O . ARG A 1 210 ? -11.133 2.517 56.838 1.00 73.44 210 ARG A O 1
ATOM 1644 N N . ILE A 1 211 ? -10.192 0.814 55.701 1.00 77.31 211 ILE A N 1
ATOM 1645 C CA . ILE A 1 211 ? -10.082 -0.105 56.838 1.00 77.31 211 ILE A CA 1
ATOM 1646 C C . ILE A 1 211 ? -9.050 0.430 57.840 1.00 77.31 211 ILE A C 1
ATOM 1648 O O . ILE A 1 211 ? -9.363 0.538 59.022 1.00 77.31 211 ILE A O 1
ATOM 1652 N N . PHE A 1 212 ? -7.874 0.867 57.385 1.00 69.94 212 PHE A N 1
ATOM 1653 C CA . PHE A 1 212 ? -6.844 1.436 58.264 1.00 69.94 212 PHE A CA 1
ATOM 1654 C C . PHE A 1 212 ? -7.269 2.762 58.911 1.00 69.94 212 PHE A C 1
ATOM 1656 O O . PHE A 1 212 ? -7.077 2.948 60.109 1.00 69.94 212 PHE A O 1
ATOM 1663 N N . LEU A 1 213 ? -7.915 3.659 58.161 1.00 59.56 213 LEU A N 1
ATOM 1664 C CA . LEU A 1 213 ? -8.452 4.923 58.685 1.00 59.56 213 LEU A CA 1
ATOM 1665 C C . LEU A 1 213 ? -9.654 4.721 59.622 1.00 59.56 213 LEU A C 1
ATOM 1667 O O . LEU A 1 213 ? -9.998 5.634 60.365 1.00 59.56 213 LEU A O 1
ATOM 1671 N N . SER A 1 214 ? -10.297 3.547 59.604 1.00 55.03 214 SER A N 1
ATOM 1672 C CA . SER A 1 214 ? -11.363 3.201 60.554 1.00 55.03 214 SER A CA 1
ATOM 1673 C C . SER A 1 214 ? -10.848 2.690 61.907 1.00 55.03 214 SER A C 1
ATOM 1675 O O . SER A 1 214 ? -11.634 2.582 62.844 1.00 55.03 214 SER A O 1
ATOM 1677 N N . GLN A 1 215 ? -9.545 2.397 62.026 1.00 54.97 215 GLN A N 1
ATOM 1678 C CA . GLN A 1 215 ? -8.926 1.879 63.255 1.00 54.97 215 GLN A CA 1
ATOM 1679 C C . GLN A 1 215 ? -8.247 2.952 64.123 1.00 54.97 215 GLN A C 1
ATOM 1681 O O . GLN A 1 215 ? -7.823 2.652 65.237 1.00 54.97 215 GLN A O 1
ATOM 1686 N N . THR A 1 216 ? -8.157 4.204 63.670 1.00 47.91 216 THR A N 1
ATOM 1687 C CA . THR A 1 216 ? -7.650 5.316 64.486 1.00 47.91 216 THR A CA 1
ATOM 1688 C C . THR A 1 216 ? -8.767 5.907 65.363 1.00 47.91 216 THR A C 1
ATOM 1690 O O . THR A 1 216 ? -9.765 6.397 64.831 1.00 47.91 216 THR A O 1
ATOM 1693 N N . PRO A 1 217 ? -8.633 5.919 66.708 1.00 47.69 217 PRO A N 1
ATOM 1694 C CA . PRO A 1 217 ? -9.585 6.601 67.582 1.00 47.69 217 PRO A CA 1
ATOM 1695 C C . PRO A 1 217 ? -9.560 8.106 67.299 1.00 47.69 217 PRO A C 1
ATOM 1697 O O . PRO A 1 217 ? -8.497 8.728 67.286 1.00 47.69 217 PRO A O 1
ATOM 1700 N N . SER A 1 218 ? -10.728 8.699 67.047 1.00 44.16 218 SER A N 1
ATOM 1701 C CA . SER A 1 218 ? -10.840 10.102 66.649 1.00 44.16 218 SER A CA 1
ATOM 1702 C C . SER A 1 218 ? -10.409 11.054 67.770 1.00 44.16 218 SER A C 1
ATOM 1704 O O . SER A 1 218 ? -11.063 11.118 68.812 1.00 44.16 218 SER A O 1
ATOM 1706 N N . ALA A 1 219 ? -9.394 11.880 67.520 1.00 41.69 219 ALA A N 1
ATOM 1707 C CA . ALA A 1 219 ? -9.268 13.172 68.182 1.00 41.69 219 ALA A CA 1
ATOM 1708 C C . ALA A 1 219 ? -10.043 14.207 67.349 1.00 41.69 219 ALA A C 1
ATOM 1710 O O . ALA A 1 219 ? -9.672 14.505 66.217 1.00 41.69 219 ALA A O 1
ATOM 1711 N N . ASN A 1 220 ? -11.165 14.670 67.905 1.00 45.91 220 ASN A N 1
ATOM 1712 C CA . ASN A 1 220 ? -11.977 15.830 67.524 1.00 45.91 220 ASN A CA 1
ATOM 1713 C C . ASN A 1 220 ? -11.685 16.500 66.165 1.00 45.91 220 ASN A C 1
ATOM 1715 O O . ASN A 1 220 ? -10.822 17.366 66.057 1.00 45.91 220 ASN A O 1
ATOM 1719 N N . SER A 1 221 ? -12.555 16.259 65.183 1.00 39.31 221 SER A N 1
ATOM 1720 C CA . SER A 1 221 ? -13.131 17.364 64.407 1.00 39.31 221 SER A CA 1
ATOM 1721 C C . SER A 1 221 ? -14.487 16.966 63.823 1.00 39.31 221 SER A C 1
ATOM 1723 O O . SER A 1 221 ? -14.677 15.913 63.216 1.00 39.31 221 SER A O 1
ATOM 1725 N N . SER A 1 222 ? -15.466 17.826 64.065 1.00 46.19 222 SER A N 1
ATOM 1726 C CA . SER A 1 222 ? -16.811 17.779 63.520 1.00 46.19 222 SER A CA 1
ATOM 1727 C C . SER A 1 222 ? -16.785 17.989 62.004 1.00 46.19 222 SER A C 1
ATOM 1729 O O . SER A 1 222 ? -16.632 19.100 61.509 1.00 46.19 222 SER A O 1
ATOM 1731 N N . SER A 1 223 ? -16.982 16.916 61.243 1.00 40.50 223 SER A N 1
ATOM 1732 C CA . SER A 1 223 ? -17.380 16.987 59.834 1.00 40.50 223 SER A CA 1
ATOM 1733 C C . SER A 1 223 ? -17.942 15.633 59.402 1.00 40.50 223 SER A C 1
ATOM 1735 O O . SER A 1 223 ? -17.250 14.809 58.805 1.00 40.50 223 SER A O 1
ATOM 1737 N N . SER A 1 224 ? -19.223 15.382 59.687 1.00 41.12 224 SER A N 1
ATOM 1738 C CA . SER A 1 224 ? -19.931 14.240 59.105 1.00 41.12 224 SER A CA 1
ATOM 1739 C C . SER A 1 224 ? -20.208 14.510 57.618 1.00 41.12 224 SER A C 1
ATOM 1741 O O . SER A 1 224 ? -21.311 14.904 57.228 1.00 41.12 224 SER A O 1
ATOM 1743 N N . SER A 1 225 ? -19.219 14.334 56.742 1.00 50.28 225 SER A N 1
ATOM 1744 C CA . SER A 1 225 ? -19.497 14.303 55.306 1.00 50.28 225 SER A CA 1
ATOM 1745 C C . SER A 1 225 ? -20.002 12.907 54.942 1.00 50.28 225 SER A C 1
ATOM 1747 O O . SER A 1 225 ? -19.217 11.965 54.840 1.00 50.28 225 SER A O 1
ATOM 1749 N N . LYS A 1 226 ? -21.322 12.766 54.762 1.00 52.62 226 LYS A N 1
ATOM 1750 C CA . LYS A 1 226 ? -21.937 11.563 54.176 1.00 52.62 226 LYS A CA 1
ATOM 1751 C C . LYS A 1 226 ? -21.165 11.151 52.906 1.00 52.62 226 LYS A C 1
ATOM 1753 O O . LYS A 1 226 ? -20.774 12.045 52.145 1.00 52.62 226 LYS A O 1
ATOM 1758 N N . PRO A 1 227 ? -20.958 9.845 52.642 1.00 55.53 227 PRO A N 1
ATOM 1759 C CA . PRO A 1 227 ? -20.307 9.399 51.415 1.00 55.53 227 PRO A CA 1
ATOM 1760 C C . PRO A 1 227 ? -21.098 9.937 50.220 1.00 55.53 227 PRO A C 1
ATOM 1762 O O . PRO A 1 227 ? -22.283 9.643 50.063 1.00 55.53 227 PRO A O 1
ATOM 1765 N N . ARG A 1 228 ? -20.466 10.784 49.401 1.00 69.31 228 ARG A N 1
ATOM 1766 C CA . ARG A 1 228 ? -21.112 11.428 48.250 1.00 69.31 228 ARG A CA 1
ATOM 1767 C C . ARG A 1 228 ? -21.204 10.447 47.077 1.00 69.31 228 ARG A C 1
ATOM 1769 O O . ARG A 1 228 ? -20.617 10.684 46.029 1.00 69.31 228 ARG A O 1
ATOM 1776 N N . ILE A 1 229 ? -21.939 9.351 47.260 1.00 73.31 229 ILE A N 1
ATOM 1777 C CA . ILE A 1 229 ? -22.181 8.312 46.243 1.00 73.31 229 ILE A CA 1
ATOM 1778 C C . ILE A 1 229 ? -22.695 8.947 44.943 1.00 73.31 229 ILE A C 1
ATOM 1780 O O . ILE A 1 229 ? -22.247 8.596 43.860 1.00 73.31 229 ILE A O 1
ATOM 1784 N N . TRP A 1 230 ? -23.544 9.970 45.059 1.00 70.88 230 TRP A N 1
ATOM 1785 C CA . TRP A 1 230 ? -24.038 10.744 43.921 1.00 70.88 230 TRP A CA 1
ATOM 1786 C C . TRP A 1 230 ? -22.924 11.418 43.099 1.00 70.88 230 TRP A C 1
ATOM 1788 O O . TRP A 1 230 ? -22.991 11.424 41.877 1.00 70.88 230 TRP A O 1
ATOM 1798 N N . LEU A 1 231 ? -21.861 11.916 43.742 1.00 75.25 231 LEU A N 1
ATOM 1799 C CA . LEU A 1 231 ? -20.726 12.522 43.036 1.00 75.25 231 LEU A CA 1
ATOM 1800 C C . LEU A 1 231 ? -19.953 11.473 42.225 1.00 75.25 231 LEU A C 1
ATOM 1802 O O . LEU A 1 231 ? -19.549 11.746 41.103 1.00 75.25 231 LEU A O 1
ATOM 1806 N N . ALA A 1 232 ? -19.784 10.267 42.780 1.00 74.31 232 ALA A N 1
ATOM 1807 C CA . ALA A 1 232 ? -19.130 9.160 42.086 1.00 74.31 232 ALA A CA 1
ATOM 1808 C C . ALA A 1 232 ? -19.942 8.699 40.864 1.00 74.31 232 ALA A C 1
ATOM 1810 O O . ALA A 1 232 ? -19.371 8.488 39.797 1.00 74.31 232 ALA A O 1
ATOM 1811 N N . VAL A 1 233 ? -21.273 8.621 40.995 1.00 78.19 233 VAL A N 1
ATOM 1812 C CA . VAL A 1 233 ? -22.177 8.315 39.874 1.00 78.19 233 VAL A CA 1
ATOM 1813 C C . VAL A 1 233 ? -22.093 9.396 38.792 1.00 78.19 233 VAL A C 1
ATOM 1815 O O . VAL A 1 233 ? -21.959 9.063 37.619 1.00 78.19 233 VAL A O 1
ATOM 1818 N N . CYS A 1 234 ? -22.092 10.682 39.159 1.00 78.38 234 CYS A N 1
ATOM 1819 C CA . CYS A 1 234 ? -21.921 11.771 38.192 1.00 78.38 234 CYS A CA 1
ATOM 1820 C C . CYS A 1 234 ? -20.574 11.704 37.458 1.00 78.38 234 CYS A C 1
ATOM 1822 O O . CYS A 1 234 ? -20.551 11.856 36.239 1.00 78.38 234 CYS A O 1
ATOM 1824 N N . CYS A 1 235 ? -19.465 11.441 38.160 1.00 80.62 235 CYS A N 1
ATOM 1825 C CA . CYS A 1 235 ? -18.157 11.281 37.517 1.00 80.62 235 CYS A CA 1
ATOM 1826 C C . CYS A 1 235 ? -18.131 10.090 36.549 1.00 80.62 235 CYS A C 1
ATOM 1828 O O . CYS A 1 235 ? -17.559 10.203 35.469 1.00 80.62 235 CYS A O 1
ATOM 1830 N N . PHE A 1 236 ? -18.777 8.976 36.905 1.00 81.25 236 PHE A N 1
ATOM 1831 C CA . PHE A 1 236 ? -18.872 7.802 36.037 1.00 81.25 236 PHE A CA 1
ATOM 1832 C C . PHE A 1 236 ? -19.687 8.085 34.768 1.00 81.25 236 PHE A C 1
ATOM 1834 O O . PHE A 1 236 ? -19.228 7.795 33.669 1.00 81.25 236 PHE A O 1
ATOM 1841 N N . VAL A 1 237 ? -20.853 8.727 34.897 1.00 83.00 237 VAL A N 1
ATOM 1842 C CA . VAL A 1 237 ? -21.675 9.120 33.738 1.00 83.00 237 VAL A CA 1
ATOM 1843 C C . VAL A 1 237 ? -20.911 10.078 32.821 1.00 83.00 237 VAL A C 1
ATOM 1845 O O . VAL A 1 237 ? -20.921 9.903 31.606 1.00 83.00 237 VAL A O 1
ATOM 1848 N N . MET A 1 238 ? -20.197 11.053 33.390 1.00 83.31 238 MET A N 1
ATOM 1849 C CA . MET A 1 238 ? -19.360 11.977 32.618 1.00 83.31 238 MET A CA 1
ATOM 1850 C C . MET A 1 238 ? -18.225 11.263 31.876 1.00 83.31 238 MET A C 1
ATOM 1852 O O . MET A 1 238 ? -17.943 11.616 30.734 1.00 83.31 238 MET A O 1
ATOM 1856 N N . LEU A 1 239 ? -17.604 10.251 32.492 1.00 85.44 239 LEU A N 1
ATOM 1857 C CA . LEU A 1 239 ? -16.596 9.414 31.841 1.00 85.44 239 LEU A CA 1
ATOM 1858 C C . LEU A 1 239 ? -17.197 8.659 30.646 1.00 85.44 239 LEU A C 1
ATOM 1860 O O . LEU A 1 239 ? -16.620 8.682 29.564 1.00 85.44 239 LEU A O 1
ATOM 1864 N N . CYS A 1 240 ? -18.372 8.043 30.811 1.00 82.12 240 CYS A N 1
ATOM 1865 C CA . CYS A 1 240 ? -19.064 7.360 29.716 1.00 82.12 240 CYS A CA 1
ATOM 1866 C C . CYS A 1 240 ? -19.400 8.319 28.563 1.00 82.12 240 CYS A C 1
ATOM 1868 O O . CYS A 1 240 ? -19.145 7.991 27.408 1.00 82.12 240 CYS A O 1
ATOM 1870 N N . CYS A 1 241 ? -19.916 9.516 28.863 1.00 83.81 241 CYS A N 1
ATOM 1871 C CA . CYS A 1 241 ? -20.190 10.532 27.845 1.00 83.81 241 CYS A CA 1
ATOM 1872 C C . CYS A 1 241 ? -18.918 10.977 27.114 1.00 83.81 241 CYS A C 1
ATOM 1874 O O . CYS A 1 241 ? -18.941 11.128 25.899 1.00 83.81 241 CYS A O 1
ATOM 1876 N N . TYR A 1 242 ? -17.811 11.165 27.835 1.00 85.81 242 TYR A N 1
ATOM 1877 C CA . TYR A 1 242 ? -16.522 11.520 27.239 1.00 85.81 242 TYR A CA 1
ATOM 1878 C C . TYR A 1 242 ? -16.034 10.449 26.254 1.00 85.81 242 TYR A C 1
ATOM 1880 O O . TYR A 1 242 ? -15.660 10.781 25.132 1.00 85.81 242 TYR A O 1
ATOM 1888 N N . VAL A 1 243 ? -16.112 9.170 26.636 1.00 83.81 243 VAL A N 1
ATOM 1889 C CA . VAL A 1 243 ? -15.737 8.052 25.754 1.00 83.81 243 VAL A CA 1
ATOM 1890 C C . VAL A 1 243 ? -16.599 8.034 24.488 1.00 83.81 243 VAL A C 1
ATOM 1892 O O . VAL A 1 243 ? -16.056 7.918 23.395 1.00 83.81 243 VAL A O 1
ATOM 1895 N N . LEU A 1 244 ? -17.915 8.232 24.613 1.00 81.25 244 LEU A N 1
ATOM 1896 C CA . LEU A 1 244 ? -18.824 8.280 23.460 1.00 81.25 244 LEU A CA 1
ATOM 1897 C C . LEU A 1 244 ? -18.533 9.457 22.516 1.00 81.25 244 LEU A C 1
ATOM 1899 O O . LEU A 1 244 ? -18.617 9.304 21.300 1.00 81.25 244 LEU A O 1
ATOM 1903 N N . VAL A 1 245 ? -18.187 10.628 23.060 1.00 83.81 245 VAL A N 1
ATOM 1904 C CA . VAL A 1 245 ? -17.825 11.812 22.260 1.00 83.81 245 VAL A CA 1
ATOM 1905 C C . VAL A 1 245 ? -16.558 11.560 21.442 1.00 83.81 245 VAL A C 1
ATOM 1907 O O . VAL A 1 245 ? -16.514 11.959 20.278 1.00 83.81 245 VAL A O 1
ATOM 1910 N N . LEU A 1 246 ? -15.561 10.889 22.029 1.00 81.75 246 LEU A N 1
ATOM 1911 C CA . LEU A 1 246 ? -14.334 10.517 21.322 1.00 81.75 246 LEU A CA 1
ATOM 1912 C C . LEU A 1 246 ? -14.578 9.439 20.262 1.00 81.75 246 LEU A C 1
ATOM 1914 O O . LEU A 1 246 ? -14.040 9.535 19.166 1.00 81.75 246 LEU A O 1
ATOM 1918 N N . GLU A 1 247 ? -15.403 8.434 20.562 1.00 78.06 247 GLU A N 1
ATOM 1919 C CA . GLU A 1 247 ? -15.724 7.356 19.617 1.00 78.06 247 GLU A CA 1
ATOM 1920 C C . GLU A 1 247 ? -16.444 7.879 18.367 1.00 78.06 247 GLU A C 1
ATOM 1922 O O . GLU A 1 247 ? -16.183 7.423 17.257 1.00 78.06 247 GLU A O 1
ATOM 1927 N N . GLN A 1 248 ? -17.336 8.856 18.538 1.00 79.62 248 GLN A N 1
ATOM 1928 C CA . GLN A 1 248 ? -18.075 9.467 17.432 1.00 79.62 248 GLN A CA 1
ATOM 1929 C C . GLN A 1 248 ? -17.316 10.617 16.749 1.00 79.62 248 GLN A C 1
ATOM 1931 O O . GLN A 1 248 ? -17.853 11.234 15.826 1.00 79.62 248 GLN A O 1
ATOM 1936 N N . SER A 1 249 ? -16.103 10.941 17.216 1.00 78.25 249 SER A N 1
ATOM 1937 C CA . SER A 1 249 ? -15.259 12.037 16.716 1.00 78.25 249 SER A CA 1
ATOM 1938 C C . SER A 1 249 ? -16.002 13.375 16.580 1.00 78.25 249 SER A C 1
ATOM 1940 O O . SER A 1 249 ? -15.763 14.150 15.655 1.00 78.25 249 SER A O 1
ATOM 1942 N N . TRP A 1 250 ? -16.940 13.663 17.490 1.00 74.56 250 TRP A N 1
ATOM 1943 C CA . TRP A 1 250 ? -17.714 14.912 17.444 1.00 74.56 250 TRP A CA 1
ATOM 1944 C C . TRP A 1 250 ? -16.853 16.139 17.744 1.00 74.56 250 TRP A C 1
ATOM 1946 O O . TRP A 1 250 ? -17.175 17.246 17.309 1.00 74.56 250 TRP A O 1
ATOM 1956 N N . VAL A 1 251 ? -15.796 15.952 18.535 1.00 85.12 251 VAL A N 1
ATOM 1957 C CA . VAL A 1 251 ? -14.915 17.009 19.025 1.00 85.12 251 VAL A CA 1
ATOM 1958 C C . VAL A 1 251 ? -13.499 16.450 19.160 1.00 85.12 251 VAL A C 1
ATOM 1960 O O . VAL A 1 251 ? -13.341 15.331 19.636 1.00 85.12 251 VAL A O 1
ATOM 1963 N N . ASN A 1 252 ? -12.488 17.251 18.814 1.00 82.88 252 ASN A N 1
ATOM 1964 C CA . ASN A 1 252 ? -11.074 16.891 18.968 1.00 82.88 252 ASN A CA 1
ATOM 1965 C C . ASN A 1 252 ? -10.726 16.520 20.423 1.00 82.88 252 ASN A C 1
ATOM 1967 O O . ASN A 1 252 ? -11.214 17.163 21.368 1.00 82.88 252 ASN A O 1
ATOM 1971 N N . TYR A 1 253 ? -9.816 15.556 20.591 1.00 84.62 253 TYR A N 1
ATOM 1972 C CA . TYR A 1 253 ? -9.352 15.051 21.882 1.00 84.62 253 TYR A CA 1
ATOM 1973 C C . TYR A 1 253 ? -9.044 16.129 22.934 1.00 84.62 253 TYR A C 1
ATOM 1975 O O . TYR A 1 253 ? -9.584 16.044 24.046 1.00 84.62 253 TYR A O 1
ATOM 1983 N N . TRP A 1 254 ? -8.223 17.152 22.642 1.00 86.56 254 TRP A N 1
ATOM 1984 C CA . TRP A 1 254 ? -7.847 18.142 23.664 1.00 86.56 254 TRP A CA 1
ATOM 1985 C C . TRP A 1 254 ? -9.062 18.870 24.232 1.00 86.56 254 TRP A C 1
ATOM 1987 O O . TRP A 1 254 ? -9.115 19.141 25.433 1.00 86.56 254 TRP A O 1
ATOM 1997 N N . LEU A 1 255 ? -10.043 19.181 23.382 1.00 87.44 255 LEU A N 1
ATOM 1998 C CA . LEU A 1 255 ? -11.216 19.953 23.765 1.00 87.44 255 LEU A CA 1
ATOM 1999 C C . LEU A 1 255 ? -12.196 19.076 24.547 1.00 87.44 255 LEU A C 1
ATOM 2001 O O . LEU A 1 255 ? -12.707 19.511 25.580 1.00 87.44 255 LEU A O 1
ATOM 2005 N N . ALA A 1 256 ? -12.394 17.825 24.120 1.00 87.00 256 ALA A N 1
ATOM 2006 C CA . ALA A 1 256 ? -13.176 16.843 24.869 1.00 87.00 256 ALA A CA 1
ATOM 2007 C C . ALA A 1 256 ? -12.580 16.600 26.270 1.00 87.00 256 ALA A C 1
ATOM 2009 O O . ALA A 1 256 ? -13.302 16.610 27.273 1.00 87.00 256 ALA A O 1
ATOM 2010 N N . THR A 1 257 ? -11.254 16.465 26.352 1.00 87.88 257 THR A N 1
ATOM 2011 C CA . THR A 1 257 ? -10.514 16.244 27.605 1.00 87.88 257 THR A CA 1
ATOM 2012 C C . THR A 1 257 ? -10.582 17.468 28.516 1.00 87.88 257 THR A C 1
ATOM 2014 O O . THR A 1 257 ? -10.888 17.350 29.706 1.00 87.88 257 THR A O 1
ATOM 2017 N N . ALA A 1 258 ? -10.366 18.667 27.966 1.00 88.44 258 ALA A N 1
ATOM 2018 C CA . ALA A 1 258 ? -10.453 19.915 28.716 1.00 88.44 258 ALA A CA 1
ATOM 2019 C C . ALA A 1 258 ? -11.868 20.146 29.273 1.00 88.44 258 ALA A C 1
ATOM 2021 O O . ALA A 1 258 ? -12.023 20.500 30.444 1.00 88.44 258 ALA A O 1
ATOM 2022 N N . LEU A 1 259 ? -12.910 19.887 28.474 1.00 88.25 259 LEU A N 1
ATOM 2023 C CA . LEU A 1 259 ? -14.307 19.985 28.908 1.00 88.25 259 LEU A CA 1
ATOM 2024 C C . LEU A 1 259 ? -14.631 18.985 30.020 1.00 88.25 259 LEU A C 1
ATOM 2026 O O . LEU A 1 259 ? -15.258 19.362 31.013 1.00 88.25 259 LEU A O 1
ATOM 2030 N N . MET A 1 260 ? -14.175 17.735 29.897 1.00 88.44 260 MET A N 1
ATOM 2031 C CA . MET A 1 260 ? -14.363 16.718 30.933 1.00 88.44 260 MET A CA 1
ATOM 2032 C C . MET A 1 260 ? -13.779 17.192 32.267 1.00 88.44 260 MET A C 1
ATOM 2034 O O . MET A 1 260 ? -14.485 17.181 33.282 1.00 88.44 260 MET A O 1
ATOM 2038 N N . ILE A 1 261 ? -12.528 17.661 32.262 1.00 88.88 261 ILE A N 1
ATOM 2039 C CA . ILE A 1 261 ? -11.814 18.111 33.466 1.00 88.88 261 ILE A CA 1
ATOM 2040 C C . ILE A 1 261 ? -12.472 19.358 34.059 1.00 88.88 261 ILE A C 1
ATOM 2042 O O . ILE A 1 261 ? -12.656 19.441 35.274 1.00 88.88 261 ILE A O 1
ATOM 2046 N N . ALA A 1 262 ? -12.888 20.307 33.219 1.00 87.00 262 ALA A N 1
ATOM 2047 C CA . ALA A 1 262 ? -13.572 21.512 33.673 1.00 87.00 262 ALA A CA 1
ATOM 2048 C C . ALA A 1 262 ? -14.916 21.186 34.348 1.00 87.00 262 ALA A C 1
ATOM 2050 O O . ALA A 1 262 ? -15.218 21.718 35.418 1.00 87.00 262 ALA A O 1
ATOM 2051 N N . VAL A 1 263 ? -15.712 20.279 33.772 1.00 86.19 263 VAL A N 1
ATOM 2052 C CA . VAL A 1 263 ? -17.033 19.912 34.307 1.00 86.19 263 VAL A CA 1
ATOM 2053 C C . VAL A 1 263 ? -16.909 19.037 35.558 1.00 86.19 263 VAL A C 1
ATOM 2055 O O . VAL A 1 263 ? -17.567 19.305 36.568 1.00 86.19 263 VAL A O 1
ATOM 2058 N N . THR A 1 264 ? -16.046 18.019 35.554 1.00 85.19 264 THR A N 1
ATOM 2059 C CA . THR A 1 264 ? -15.825 17.172 36.744 1.00 85.19 264 THR A CA 1
ATOM 2060 C C . THR A 1 264 ? -15.157 17.952 37.875 1.00 85.19 264 THR A C 1
ATOM 2062 O O . THR A 1 264 ? -15.634 17.937 39.010 1.00 85.19 264 THR A O 1
ATOM 2065 N N . GLY A 1 265 ? -14.126 18.736 37.578 1.00 84.38 265 GLY A N 1
ATOM 2066 C CA . GLY A 1 265 ? -13.485 19.602 38.562 1.00 84.38 265 GLY A CA 1
ATOM 2067 C C . GLY A 1 265 ? -14.421 20.698 39.088 1.00 84.38 265 GLY A C 1
ATOM 2068 O O . GLY A 1 265 ? -14.478 20.937 40.297 1.00 84.38 265 GLY A O 1
ATOM 2069 N N . GLY A 1 266 ? -15.237 21.304 38.218 1.00 85.69 266 GLY A N 1
ATOM 2070 C CA . GLY A 1 266 ? -16.245 22.302 38.588 1.00 85.69 266 GLY A CA 1
ATOM 2071 C C . GLY A 1 266 ? -17.331 21.735 39.504 1.00 85.69 266 GLY A C 1
ATOM 2072 O O . GLY A 1 266 ? -17.653 22.332 40.537 1.00 85.69 266 GLY A O 1
ATOM 2073 N N . THR A 1 267 ? -17.848 20.542 39.194 1.00 83.50 267 THR A N 1
ATOM 2074 C CA . THR A 1 267 ? -18.836 19.847 40.040 1.00 83.50 267 THR A CA 1
ATOM 2075 C C . THR A 1 267 ? -18.258 19.460 41.405 1.00 83.50 267 THR A C 1
ATOM 2077 O O . THR A 1 267 ? -18.927 19.654 42.425 1.00 83.50 267 THR A O 1
ATOM 2080 N N . MET A 1 268 ? -16.994 19.022 41.475 1.00 81.06 268 MET A N 1
ATOM 2081 C CA . MET A 1 268 ? -16.301 18.755 42.745 1.00 81.06 268 MET A CA 1
ATOM 2082 C C . MET A 1 268 ? -16.065 20.030 43.569 1.00 81.06 268 MET A C 1
ATOM 2084 O O . MET A 1 268 ? -16.290 20.036 44.785 1.00 81.06 268 MET A O 1
ATOM 2088 N N . ALA A 1 269 ? -15.675 21.126 42.911 1.00 83.56 269 ALA A N 1
ATOM 2089 C CA . ALA A 1 269 ? -15.431 22.429 43.531 1.00 83.56 269 ALA A CA 1
ATOM 2090 C C . ALA A 1 269 ? -16.719 23.216 43.846 1.00 83.56 269 ALA A C 1
ATOM 2092 O O . ALA A 1 269 ? -16.650 24.308 44.422 1.00 83.56 269 ALA A O 1
ATOM 2093 N N . LYS A 1 270 ? -17.896 22.675 43.487 1.00 82.94 270 LYS A N 1
ATOM 2094 C CA . LYS A 1 270 ? -19.202 23.355 43.545 1.00 82.94 270 LYS A CA 1
ATOM 2095 C C . LYS A 1 270 ? -19.193 24.714 42.837 1.00 82.94 270 LYS A C 1
ATOM 2097 O O . LYS A 1 270 ? -19.813 25.657 43.324 1.00 82.94 270 LYS A O 1
ATOM 2102 N N . TRP A 1 271 ? -18.442 24.823 41.742 1.00 82.44 271 TRP A N 1
ATOM 2103 C CA . TRP A 1 271 ? -18.340 26.038 40.928 1.00 82.44 271 TRP A CA 1
ATOM 2104 C C . TRP A 1 271 ? -17.954 27.295 41.719 1.00 82.44 271 TRP A C 1
ATOM 2106 O O . TRP A 1 271 ? -18.327 28.415 41.377 1.00 82.44 271 TRP A O 1
ATOM 2116 N N . LYS A 1 272 ? -17.192 27.127 42.805 1.00 85.00 272 LYS A N 1
ATOM 2117 C CA . LYS A 1 272 ? -16.709 28.259 43.594 1.00 85.00 272 LYS A CA 1
ATOM 2118 C C . LYS A 1 272 ? -15.676 29.058 42.778 1.00 85.00 272 LYS A C 1
ATOM 2120 O O . LYS A 1 272 ? -14.677 28.472 42.352 1.00 85.00 272 LYS A O 1
ATOM 2125 N N . PRO A 1 273 ? -15.831 30.389 42.643 1.00 83.62 273 PRO A N 1
ATOM 2126 C CA . PRO A 1 273 ? -15.022 31.210 41.733 1.00 83.62 273 PRO A CA 1
ATOM 2127 C C . PRO A 1 273 ? -13.522 31.195 42.055 1.00 83.62 273 PRO A C 1
ATOM 2129 O O . PRO A 1 273 ? -12.697 31.320 41.159 1.00 83.62 273 PRO A O 1
ATOM 2132 N N . ARG A 1 274 ? -13.150 30.945 43.317 1.00 85.12 274 ARG A N 1
ATOM 2133 C CA . ARG A 1 274 ? -11.749 30.824 43.753 1.00 85.12 274 ARG A CA 1
ATOM 2134 C C . ARG A 1 274 ? -10.984 29.667 43.089 1.00 85.12 274 ARG A C 1
ATOM 2136 O O . ARG A 1 274 ? -9.767 29.747 42.992 1.00 85.12 274 ARG A O 1
ATOM 2143 N N . TYR A 1 275 ? -11.666 28.604 42.659 1.00 81.06 275 TYR A N 1
ATOM 2144 C CA . TYR A 1 275 ? -11.025 27.431 42.041 1.00 81.06 275 TYR A CA 1
ATOM 2145 C C . TYR A 1 275 ? -11.099 27.438 40.513 1.00 81.06 275 TYR A C 1
ATOM 2147 O O . TYR A 1 275 ? -10.437 26.634 39.868 1.00 81.06 275 TYR A O 1
ATOM 2155 N N . LEU A 1 276 ? -11.883 28.350 39.935 1.0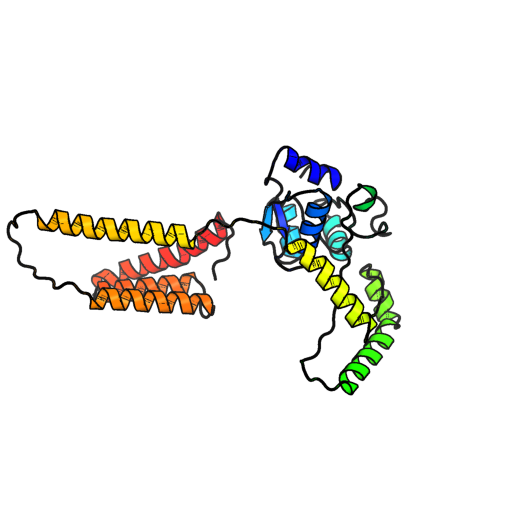0 82.38 276 LEU A N 1
ATOM 2156 C CA . LEU A 1 276 ? -12.070 28.461 38.494 1.00 82.38 276 LEU A CA 1
ATOM 2157 C C . LEU A 1 276 ? -10.760 28.692 37.709 1.00 82.38 276 LEU A C 1
ATOM 2159 O O . LEU A 1 276 ? -10.572 27.987 36.723 1.00 82.38 276 LEU A O 1
ATOM 2163 N N . PRO A 1 277 ? -9.826 29.578 38.126 1.00 83.50 277 PRO A N 1
ATOM 2164 C CA . PRO A 1 277 ? -8.579 29.765 37.378 1.00 83.50 277 PRO A CA 1
ATOM 2165 C C . PRO A 1 277 ? -7.701 28.505 37.370 1.00 83.50 277 PRO A C 1
ATOM 2167 O O . PRO A 1 277 ? -7.211 28.115 36.318 1.00 83.50 277 PRO A O 1
ATOM 2170 N N . VAL A 1 278 ? -7.590 27.812 38.510 1.00 83.50 278 VAL A N 1
ATOM 2171 C CA . VAL A 1 278 ? -6.817 26.560 38.626 1.00 83.50 278 VAL A CA 1
ATOM 2172 C C . VAL A 1 278 ? -7.428 25.446 37.771 1.00 83.50 278 VAL A C 1
ATOM 2174 O O . VAL A 1 278 ? -6.710 24.665 37.157 1.00 83.50 278 VAL A O 1
ATOM 2177 N N . LEU A 1 279 ? -8.761 25.373 37.704 1.00 84.88 279 LEU A N 1
ATOM 2178 C CA . LEU A 1 279 ? -9.461 24.389 36.877 1.00 84.88 279 LEU A CA 1
ATOM 2179 C C . LEU A 1 279 ? -9.261 24.632 35.380 1.00 84.88 279 LEU A C 1
ATOM 2181 O O . LEU A 1 279 ? -9.079 23.671 34.638 1.00 84.88 279 LEU A O 1
ATOM 2185 N N . ILE A 1 280 ? -9.282 25.893 34.944 1.00 84.88 280 ILE A N 1
ATOM 2186 C CA . ILE A 1 280 ? -9.030 26.261 33.545 1.00 84.88 280 ILE A CA 1
ATOM 2187 C C . ILE A 1 280 ? -7.595 25.898 33.158 1.00 84.88 280 ILE A C 1
ATOM 2189 O O . ILE A 1 280 ? -7.379 25.272 32.124 1.00 84.88 280 ILE A O 1
ATOM 2193 N N . GLU A 1 281 ? -6.626 26.238 34.007 1.00 86.81 281 GLU A N 1
ATOM 2194 C CA . GLU A 1 281 ? -5.217 25.918 33.780 1.00 86.81 281 GLU A CA 1
ATOM 2195 C C . GLU A 1 281 ? -4.988 24.401 33.694 1.00 86.81 281 GLU A C 1
ATOM 2197 O O . GLU A 1 281 ? -4.382 23.921 32.737 1.00 86.81 281 GLU A O 1
ATOM 2202 N N . LEU A 1 282 ? -5.550 23.630 34.631 1.00 86.19 282 LEU A N 1
ATOM 2203 C CA . LEU A 1 282 ? -5.448 22.169 34.645 1.00 86.19 282 LEU A CA 1
ATOM 2204 C C . LEU A 1 282 ? -6.101 21.526 33.411 1.00 86.19 282 LEU A C 1
ATOM 2206 O O . LEU A 1 282 ? -5.541 20.594 32.832 1.00 86.19 282 LEU A O 1
ATOM 2210 N N . ALA A 1 283 ? -7.275 22.017 33.001 1.00 87.56 283 ALA A N 1
ATOM 2211 C CA . ALA A 1 283 ? -7.998 21.520 31.833 1.00 87.56 283 ALA A CA 1
ATOM 2212 C C . ALA A 1 283 ? -7.213 21.756 30.537 1.00 87.56 283 ALA A C 1
ATOM 2214 O O . ALA A 1 283 ? -7.098 20.844 29.718 1.00 87.56 283 ALA A O 1
ATOM 2215 N N . LEU A 1 284 ? -6.632 22.948 30.374 1.00 84.06 284 LEU A N 1
ATOM 2216 C CA . LEU A 1 284 ? -5.816 23.286 29.209 1.00 84.06 284 LEU A CA 1
ATOM 2217 C C . LEU A 1 284 ? -4.502 22.503 29.197 1.00 84.06 284 LEU A C 1
ATOM 2219 O O . LEU A 1 284 ? -4.181 21.895 28.182 1.00 84.06 284 LEU A O 1
ATOM 2223 N N . LEU A 1 285 ? -3.774 22.455 30.317 1.00 86.12 285 LEU A N 1
ATOM 2224 C CA . LEU A 1 285 ? -2.519 21.703 30.413 1.00 86.12 285 LEU A CA 1
ATOM 2225 C C . LEU A 1 285 ? -2.723 20.216 30.143 1.00 86.12 285 LEU A C 1
ATOM 2227 O O . LEU A 1 285 ? -1.925 19.605 29.443 1.00 86.12 285 LEU A O 1
ATOM 2231 N N . THR A 1 286 ? -3.795 19.628 30.668 1.00 86.44 286 THR A N 1
ATOM 2232 C CA . THR A 1 286 ? -4.041 18.201 30.459 1.00 86.44 286 THR A CA 1
ATOM 2233 C C . THR A 1 286 ? -4.563 17.940 29.051 1.00 86.44 286 THR A C 1
ATOM 2235 O O . THR A 1 286 ? -4.065 17.033 28.402 1.00 86.44 286 THR A O 1
ATOM 2238 N N . GLY A 1 287 ? -5.503 18.738 28.535 1.00 86.75 287 GLY A N 1
ATOM 2239 C CA . GLY A 1 287 ? -6.027 18.574 27.176 1.00 86.75 287 GLY A CA 1
ATOM 2240 C C . GLY A 1 287 ? -4.970 18.840 26.103 1.00 86.75 287 GLY A C 1
ATOM 2241 O O . GLY A 1 287 ? -4.528 17.915 25.427 1.00 86.75 287 GLY A O 1
ATOM 2242 N N . LEU A 1 288 ? -4.526 20.096 25.974 1.00 85.56 288 LEU A N 1
ATOM 2243 C CA . LEU A 1 288 ? -3.540 20.499 24.963 1.00 85.56 288 LEU A CA 1
ATOM 2244 C C . LEU A 1 288 ? -2.170 19.883 25.225 1.00 85.56 288 LEU A C 1
ATOM 2246 O O . LEU A 1 288 ? -1.506 19.456 24.288 1.00 85.56 288 LEU A O 1
ATOM 2250 N N . GLY A 1 289 ? -1.730 19.828 26.484 1.00 82.75 289 GLY A N 1
ATOM 2251 C CA . GLY A 1 289 ? -0.408 19.295 26.803 1.00 82.75 289 GLY A CA 1
ATOM 2252 C C . GLY A 1 289 ? -0.297 17.807 26.494 1.00 82.75 289 GLY A C 1
ATOM 2253 O O . GLY A 1 289 ? 0.702 17.400 25.906 1.00 82.75 289 GLY A O 1
ATOM 2254 N N . THR A 1 290 ? -1.315 16.992 26.805 1.00 82.62 290 THR A N 1
ATOM 2255 C CA . THR A 1 290 ? -1.267 15.574 26.413 1.00 82.62 290 THR A CA 1
ATOM 2256 C C . THR A 1 290 ? -1.410 15.405 24.906 1.00 82.62 290 THR A C 1
ATOM 2258 O O . THR A 1 290 ? -0.652 14.626 24.339 1.00 82.62 290 THR A O 1
ATOM 2261 N N . GLU A 1 291 ? -2.257 16.184 24.226 1.00 81.44 291 GLU A N 1
ATOM 2262 C CA . GLU A 1 291 ? -2.332 16.139 22.760 1.00 81.44 291 GLU A CA 1
ATOM 2263 C C . GLU A 1 291 ? -0.986 16.467 22.107 1.00 81.44 291 GLU A C 1
ATOM 2265 O O . GLU A 1 291 ? -0.517 15.710 21.260 1.00 81.44 291 GLU A O 1
ATOM 2270 N N . ILE A 1 292 ? -0.308 17.528 22.553 1.00 76.62 292 ILE A N 1
ATOM 2271 C CA . ILE A 1 292 ? 1.024 17.894 22.059 1.00 76.62 292 ILE A CA 1
ATOM 2272 C C . ILE A 1 292 ? 2.023 16.777 22.350 1.00 76.62 292 ILE A C 1
ATOM 2274 O O . ILE A 1 292 ? 2.761 16.390 21.454 1.00 76.62 292 ILE A O 1
ATOM 2278 N N . VAL A 1 293 ? 2.064 16.223 23.561 1.00 79.12 293 VAL A N 1
ATOM 2279 C CA . VAL A 1 293 ? 3.017 15.152 23.895 1.00 79.12 293 VAL A CA 1
ATOM 2280 C C . VAL A 1 293 ? 2.780 13.911 23.031 1.00 79.12 293 VAL A C 1
ATOM 2282 O O . VAL A 1 293 ? 3.726 13.375 22.457 1.00 79.12 293 VAL A O 1
ATOM 2285 N N . PHE A 1 294 ? 1.535 13.467 22.872 1.00 74.75 294 PHE A N 1
ATOM 2286 C CA . PHE A 1 294 ? 1.232 12.287 22.063 1.00 74.75 294 PHE A CA 1
ATOM 2287 C C . PHE A 1 294 ? 1.492 12.513 20.572 1.00 74.75 294 PHE A C 1
ATOM 2289 O O . PHE A 1 294 ? 2.083 11.647 19.929 1.00 74.75 294 PHE A O 1
ATOM 2296 N N . THR A 1 295 ? 1.146 13.685 20.039 1.00 69.25 295 THR A N 1
ATOM 2297 C CA . THR A 1 295 ? 1.347 13.992 18.614 1.00 69.25 295 THR A CA 1
ATOM 2298 C C . THR A 1 295 ? 2.798 14.327 18.270 1.00 69.25 295 THR A C 1
ATOM 2300 O O . THR A 1 295 ? 3.285 13.876 17.238 1.00 69.25 295 THR A O 1
ATOM 2303 N N . SER A 1 296 ? 3.512 15.073 19.118 1.00 70.25 296 SER A N 1
ATOM 2304 C CA . SER A 1 296 ? 4.883 15.535 18.838 1.00 70.25 296 SER A CA 1
ATOM 2305 C C . SER A 1 296 ? 5.977 14.588 19.327 1.00 70.25 296 SER A C 1
ATOM 2307 O O . SER A 1 296 ? 6.996 14.458 18.656 1.00 70.25 296 SER A O 1
ATOM 2309 N N . VAL A 1 297 ? 5.787 13.915 20.468 1.00 69.25 297 VAL A N 1
ATOM 2310 C CA . VAL A 1 297 ? 6.805 13.021 21.050 1.00 69.25 297 VAL A CA 1
ATOM 2311 C C . VAL A 1 297 ? 6.555 11.579 20.633 1.00 69.25 297 VAL A C 1
ATOM 2313 O O . VAL A 1 297 ? 7.473 10.899 20.185 1.00 69.25 297 VAL A O 1
ATOM 2316 N N . PHE A 1 298 ? 5.311 11.111 20.752 1.00 64.25 298 PHE A N 1
ATOM 2317 C CA . PHE A 1 298 ? 4.969 9.717 20.461 1.00 64.25 298 PHE A CA 1
ATOM 2318 C C . PHE A 1 298 ? 4.488 9.486 19.023 1.00 64.25 298 PHE A C 1
ATOM 2320 O O . PHE A 1 298 ? 4.339 8.335 18.622 1.00 64.25 298 PHE A O 1
ATOM 2327 N N . SER 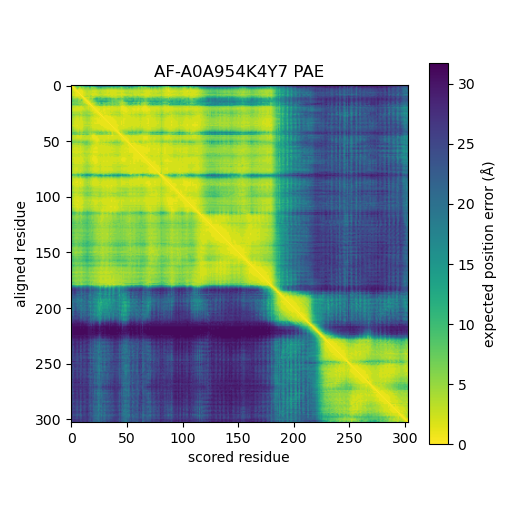A 1 299 ? 4.272 10.547 18.232 1.00 71.88 299 SER A N 1
ATOM 2328 C CA . SER A 1 299 ? 3.718 10.470 16.867 1.00 71.88 299 SER A CA 1
ATOM 2329 C C . SER A 1 299 ? 2.400 9.683 16.779 1.00 71.88 299 SER A C 1
ATOM 2331 O O . SER A 1 299 ? 2.064 9.116 15.738 1.00 71.88 299 SER A O 1
ATOM 2333 N N . VAL A 1 300 ? 1.641 9.649 17.877 1.00 69.44 300 VAL A N 1
ATOM 2334 C CA . VAL A 1 300 ? 0.329 9.007 17.966 1.00 69.44 300 VAL A CA 1
ATOM 2335 C C . VAL A 1 300 ? -0.736 10.064 17.706 1.00 69.44 300 VAL A C 1
ATOM 2337 O O . VAL A 1 300 ? -0.793 11.086 18.389 1.00 69.44 300 VAL A O 1
ATOM 2340 N N . VAL A 1 301 ? -1.595 9.807 16.721 1.00 73.44 301 VAL A N 1
ATOM 2341 C CA . VAL A 1 301 ? -2.769 10.644 16.455 1.00 73.44 301 VAL A CA 1
ATOM 2342 C C . VAL A 1 301 ? -3.865 10.244 17.437 1.00 73.44 301 VAL A C 1
ATOM 2344 O O . VAL A 1 301 ? -4.291 9.089 17.450 1.00 73.44 301 VAL A O 1
ATOM 2347 N N . LEU A 1 302 ? -4.279 11.187 18.280 1.00 72.94 302 LEU A N 1
ATOM 2348 C CA . LEU A 1 302 ? -5.419 11.017 19.177 1.00 72.94 302 LEU A CA 1
ATOM 2349 C C . LEU A 1 302 ? -6.731 11.351 18.435 1.00 72.94 302 LEU A C 1
ATOM 2351 O O . LEU A 1 302 ? -6.686 12.147 17.494 1.00 72.94 302 LEU A O 1
ATOM 2355 N N . PRO A 1 303 ? -7.853 10.707 18.810 1.00 66.44 303 PRO A N 1
ATOM 2356 C CA . PRO A 1 303 ? -9.139 10.819 18.114 1.00 66.44 303 PRO A CA 1
ATOM 2357 C C . PRO A 1 303 ? -9.809 12.202 18.161 1.00 66.44 303 PRO A C 1
ATOM 2359 O O . PRO A 1 303 ? -9.474 13.037 19.034 1.00 66.44 303 PRO A O 1
#

pLDDT: mean 83.54, std 12.29, range [39.31, 97.5]

Sequence (303 aa):
APHKNLAALLQYPEKHPGEVQFGTNFGALAHFAAKKIEQAAGGETFNYVQAGDGQKRYTMLIGGHIDATIFSLAEFLSYEGDGQIRALAVLSEERQSALPDVSTAREQHIDAVVGNSFYWWAPKGTPQERIDLLADVLEQTMQSDSVRNSLQALSITPVFYRGKKLDEHISQSEKKFSELVTGSTVRLPDFPFYIITATLLLLSLIVVQRIFLSQTPSANSSSSSKPRIWLAVCCFVMLCCYVLVLEQSWVNYWLATALMIAVTGGTMAKWKPRYLPVLIELALLTGLGTEIVFTSVFSVVLP

Radius of gyration: 28.53 Å; Cα contacts (8 Å, |Δi|>4): 267; chains: 1; bounding box: 53×48×95 Å

Solvent-accessible surface area (backbone atoms only — not comparable to full-atom values): 17651 Å² total; per-residue (Å²): 112,98,56,83,31,50,60,56,51,63,58,46,26,82,82,38,75,57,66,46,29,28,35,22,27,85,92,37,70,46,33,54,46,50,43,35,40,24,58,48,70,73,44,94,48,65,30,80,37,87,32,59,57,69,69,53,33,49,55,33,42,71,69,65,74,22,59,46,70,71,68,56,70,49,57,41,65,72,56,39,81,77,67,74,57,79,80,42,49,38,40,41,96,60,66,47,87,94,42,72,89,43,50,22,29,56,82,60,74,26,75,32,66,57,84,91,83,87,84,89,85,76,66,91,85,64,56,63,72,61,52,50,54,50,51,52,52,49,57,55,47,60,70,34,66,72,48,46,53,52,32,51,75,50,73,45,81,95,78,84,71,61,69,71,60,32,55,52,52,49,54,54,48,51,51,59,54,50,64,57,59,80,68,71,76,78,76,67,76,63,56,70,58,54,52,51,51,52,50,52,51,54,53,49,50,53,51,51,51,52,56,57,65,68,69,57,82,81,78,88,76,96,70,90,75,72,84,62,60,69,58,55,52,52,51,50,52,52,50,54,51,50,53,53,39,42,75,67,55,76,45,56,43,34,60,50,45,20,50,50,43,37,52,54,50,30,63,74,58,67,65,42,74,90,52,47,65,60,37,51,53,51,14,46,50,53,11,49,46,45,48,48,46,35,45,73,74,68,66,43,85,76,77

Foldseek 3Di:
DPDQALLSLQVPCVVVAAPAEEEDAPPDLFVLLQLLQQVLSVHDGYDYDDQDDLVSNLVCCLVVVGVYTDDQPLSCVVNCVVVSDDYRADQAPDDDPVCNVHHHVVVVVGNRRGDDDDDDDDDPPDDVVVVVVVLVVVVVVLPDPVNVVVCVSSVHDSDDDDDPRVVVVVVVVCVSSVVSPVPDPPPDPPVVVVVVVVVVVVVVVVVVVVVVVVPDDDDDDDDPDDPPVVLVVVLVVLVVVLVVCQVVVVDAQLVSQLVSQLVNVCVVVVVDPVCNVVSNVVSNCVSVVVCCCCCPVVVDGGD

Secondary structure (DSSP, 8-state):
---SSHHHHHSSTTTSTT--EEEE-TTSHHHHHHHHHHHHHTS---EEEE--SHHHHHHHHHTTS-SB----HHHHHHHGGGS------B-SSS--TTSTTSPBTGGGT--------------TT--HHHHHHHHHHHHHHHHSHHHHHHHHHTT-------THHHHHHHHHHHHHHHHHHTT-------HHHHHHHHHHHHHHHHHHHHHHHTSSPP-S--------HHHHHHHHHHHHHHHHHHHTTSS-HHHHHHHHHHHHHHHHTTT-GGGHHHHHHHHHHHHHHHHHIIIIIS-PPP-

Nearest PDB structures (foldseek):
  8hk9-assembly2_A  TM=8.072E-01  e=6.500E-08  Piscinibacter sakaiensis
  7ndr-assembly1_E  TM=8.296E-01  e=3.064E-07  Comamonas sp.
  4x9t-assembly1_A  TM=7.469E-01  e=4.041E-07  Polaromonas sp. JS666
  8hkb-assembly1_A  TM=8.260E-01  e=8.774E-07  Piscinibacter sakaiensis
  5oku-assembly1_A  TM=7.859E-01  e=4.372E-06  Rhodopseudomonas palustris CGA009